Protein AF-A0A966R115-F1 (afdb_monomer_lite)

Structure (mmCIF, N/CA/C/O backbone):
data_AF-A0A966R115-F1
#
_entry.id   AF-A0A966R115-F1
#
loop_
_atom_site.group_PDB
_atom_site.id
_atom_site.type_symbol
_atom_site.label_atom_id
_atom_site.label_alt_id
_atom_site.label_comp_id
_atom_site.label_asym_id
_atom_site.label_entity_id
_atom_site.label_seq_id
_atom_site.pdbx_PDB_ins_code
_atom_site.Cartn_x
_atom_site.Cartn_y
_atom_site.Cartn_z
_atom_site.occupancy
_atom_site.B_iso_or_equiv
_atom_site.auth_seq_id
_atom_site.auth_comp_id
_atom_site.auth_asym_id
_atom_site.auth_atom_id
_atom_site.pdbx_PDB_model_num
ATOM 1 N N . MET A 1 1 ? 50.024 14.719 -15.792 1.00 42.06 1 MET A N 1
ATOM 2 C CA . MET A 1 1 ? 50.010 16.154 -16.161 1.00 42.06 1 MET A CA 1
ATOM 3 C C . MET A 1 1 ? 48.584 16.703 -16.272 1.00 42.06 1 MET A C 1
ATOM 5 O O . MET A 1 1 ? 48.366 17.792 -15.774 1.00 42.06 1 MET A O 1
ATOM 9 N N . ALA A 1 2 ? 47.606 15.942 -16.793 1.00 39.81 2 ALA A N 1
ATOM 10 C CA . ALA A 1 2 ? 46.198 16.370 -16.879 1.00 39.81 2 ALA A CA 1
ATOM 11 C C . ALA A 1 2 ? 45.500 16.617 -15.521 1.00 39.81 2 ALA A C 1
ATOM 13 O O . ALA A 1 2 ? 44.789 17.600 -15.388 1.00 39.81 2 ALA A O 1
ATOM 14 N N . LEU A 1 3 ? 45.768 15.802 -14.489 1.00 45.03 3 LEU A N 1
ATOM 15 C CA . LEU A 1 3 ? 45.097 15.910 -13.177 1.00 45.03 3 LEU A CA 1
ATOM 16 C C . LEU A 1 3 ? 45.360 17.232 -12.424 1.00 45.03 3 LEU A C 1
ATOM 18 O O . LEU A 1 3 ? 44.534 17.635 -11.619 1.00 45.03 3 LEU A O 1
ATOM 22 N N . LYS A 1 4 ? 46.481 17.925 -12.687 1.00 46.56 4 LYS A N 1
ATOM 23 C CA . LYS A 1 4 ? 46.815 19.194 -12.006 1.00 46.56 4 LYS A CA 1
ATOM 24 C C . LYS A 1 4 ? 46.000 20.391 -12.511 1.00 46.56 4 LYS A C 1
ATOM 26 O O . LYS A 1 4 ? 45.770 21.311 -11.742 1.00 46.56 4 LYS A O 1
ATOM 31 N N . ASN A 1 5 ? 45.561 20.371 -13.771 1.00 47.22 5 ASN A N 1
ATOM 32 C CA . ASN A 1 5 ? 44.873 21.510 -14.392 1.00 47.22 5 ASN A CA 1
ATOM 33 C C . ASN A 1 5 ? 43.380 21.579 -14.040 1.00 47.22 5 ASN A C 1
ATOM 35 O O . ASN A 1 5 ? 42.747 22.597 -14.277 1.00 47.22 5 ASN A O 1
ATOM 39 N N . VAL A 1 6 ? 42.799 20.507 -13.504 1.00 50.72 6 VAL A N 1
ATOM 40 C CA . VAL A 1 6 ? 41.351 20.407 -13.261 1.00 50.72 6 VAL A CA 1
ATOM 41 C C . VAL A 1 6 ? 40.995 20.964 -11.880 1.00 50.72 6 VAL A C 1
ATOM 43 O O . VAL A 1 6 ? 40.031 21.710 -11.731 1.00 50.72 6 VAL A O 1
ATOM 46 N N . ASP A 1 7 ? 41.848 20.711 -10.884 1.00 54.91 7 ASP A N 1
ATOM 47 C CA . ASP A 1 7 ? 41.680 21.224 -9.518 1.00 54.91 7 ASP A CA 1
ATOM 48 C C . ASP A 1 7 ? 41.792 22.768 -9.431 1.00 54.91 7 ASP A C 1
ATOM 50 O O . ASP A 1 7 ? 41.273 23.374 -8.491 1.00 54.91 7 ASP A O 1
ATOM 54 N N . GLU A 1 8 ? 42.422 23.419 -10.420 1.00 51.25 8 GLU A N 1
ATOM 55 C CA . GLU A 1 8 ? 42.549 24.885 -10.505 1.00 51.25 8 GLU A CA 1
ATOM 56 C C . GLU A 1 8 ? 41.312 25.587 -11.100 1.00 51.25 8 GLU A C 1
ATOM 58 O O . GLU A 1 8 ? 41.015 26.721 -10.719 1.00 51.25 8 GLU A O 1
ATOM 63 N N . TYR A 1 9 ? 40.546 24.932 -11.980 1.00 55.84 9 TYR A N 1
ATOM 64 C CA . TYR A 1 9 ? 39.404 25.539 -12.678 1.00 55.84 9 TYR A CA 1
ATOM 65 C C . TYR A 1 9 ? 38.090 24.908 -12.202 1.00 55.84 9 TYR A C 1
ATOM 67 O O . TYR A 1 9 ? 37.658 23.888 -12.714 1.00 55.84 9 TYR A O 1
ATOM 75 N N . LYS A 1 10 ? 37.428 25.504 -11.206 1.00 53.31 10 LYS A N 1
ATOM 76 C CA . LYS A 1 10 ? 36.257 24.942 -10.492 1.00 53.31 10 LYS A CA 1
ATOM 77 C C . LYS A 1 10 ? 34.903 25.142 -11.205 1.00 53.31 10 LYS A C 1
ATOM 79 O O . LYS A 1 10 ? 33.987 25.732 -10.639 1.00 53.31 10 LYS A O 1
ATOM 84 N N . GLY A 1 11 ? 34.776 24.717 -12.462 1.00 58.41 11 GLY A N 1
ATOM 85 C CA . GLY A 1 11 ? 33.488 24.698 -13.182 1.00 58.41 11 GLY A CA 1
ATOM 86 C C . GLY A 1 11 ? 32.816 23.317 -13.162 1.00 58.41 11 GLY A C 1
ATOM 87 O O . GLY A 1 11 ? 33.502 22.316 -13.001 1.00 58.41 11 GLY A O 1
ATOM 88 N N . ALA A 1 12 ? 31.504 23.227 -13.416 1.00 56.97 12 ALA A N 1
ATOM 89 C CA . ALA A 1 12 ? 30.787 21.940 -13.506 1.00 56.97 12 ALA A CA 1
ATOM 90 C C . ALA A 1 12 ? 31.403 20.970 -14.543 1.00 56.97 12 ALA A C 1
ATOM 92 O O . ALA A 1 12 ? 31.509 19.770 -14.305 1.00 56.97 12 ALA A O 1
ATOM 93 N N . ALA A 1 13 ? 31.910 21.502 -15.664 1.00 59.72 13 ALA A N 1
ATOM 94 C CA . ALA A 1 13 ? 32.647 20.724 -16.666 1.00 59.72 13 ALA A CA 1
ATOM 95 C C . ALA A 1 13 ? 33.973 20.144 -16.127 1.00 59.72 13 ALA A C 1
ATOM 97 O O . ALA A 1 13 ? 34.423 19.090 -16.566 1.00 59.72 13 ALA A O 1
ATOM 98 N N . SER A 1 14 ? 34.589 20.819 -15.155 1.00 70.81 14 SER A N 1
ATOM 99 C CA . SER A 1 14 ? 35.819 20.378 -14.501 1.00 70.81 14 SER A CA 1
ATOM 100 C C . SER A 1 14 ? 35.561 19.242 -13.508 1.00 70.81 14 SER A C 1
ATOM 102 O O . SER A 1 14 ? 36.314 18.273 -13.470 1.00 70.81 14 SER A O 1
ATOM 104 N N . GLU A 1 15 ? 34.449 19.289 -12.765 1.00 74.12 15 GLU A N 1
ATOM 105 C CA . GLU A 1 15 ? 34.047 18.214 -11.844 1.00 74.12 15 GLU A CA 1
ATOM 106 C C . GLU A 1 15 ? 33.690 16.912 -12.571 1.00 74.12 15 GLU A C 1
ATOM 108 O O . GLU A 1 15 ? 34.125 15.835 -12.149 1.00 74.12 15 GLU A O 1
ATOM 113 N N . LEU A 1 16 ? 32.965 16.997 -13.691 1.00 74.06 16 LEU A N 1
ATOM 114 C CA . LEU A 1 16 ? 32.635 15.827 -14.508 1.00 74.06 16 LEU A CA 1
ATOM 115 C C . LEU A 1 16 ? 33.890 15.225 -15.156 1.00 74.06 16 LEU A C 1
ATOM 117 O O . LEU A 1 16 ? 34.101 14.015 -15.101 1.00 74.06 16 LEU A O 1
ATOM 121 N N . TYR A 1 17 ? 34.784 16.067 -15.683 1.00 80.75 17 TYR A N 1
ATOM 122 C CA . TYR A 1 17 ? 36.070 15.626 -16.228 1.00 80.75 17 TYR A CA 1
ATOM 123 C C . TYR A 1 17 ? 36.955 14.957 -15.160 1.00 80.75 17 TYR A C 1
ATOM 125 O O . TYR A 1 17 ? 37.550 13.900 -15.395 1.00 80.75 17 TYR A O 1
ATOM 133 N N . ASN A 1 18 ? 37.009 15.523 -13.951 1.00 82.38 18 ASN A N 1
ATOM 134 C CA . ASN A 1 18 ? 37.683 14.907 -12.806 1.00 82.38 18 ASN A CA 1
ATOM 135 C C . ASN A 1 18 ? 37.072 13.546 -12.447 1.00 82.38 18 ASN A C 1
ATOM 137 O O . ASN A 1 18 ? 37.796 12.589 -12.174 1.00 82.38 18 ASN A O 1
ATOM 141 N N . SER A 1 19 ? 35.746 13.450 -12.466 1.00 85.19 19 SER A N 1
ATOM 142 C CA . SER A 1 19 ? 35.016 12.215 -12.179 1.00 85.19 19 SER A CA 1
ATOM 143 C C . SER A 1 19 ? 35.302 11.128 -13.220 1.00 85.19 19 SER A C 1
ATOM 145 O O . SER A 1 19 ? 35.605 9.995 -12.846 1.00 85.19 19 SER A O 1
ATOM 147 N N . LEU A 1 20 ? 35.318 11.483 -14.509 1.00 85.31 20 LEU A N 1
ATOM 148 C CA . LEU A 1 20 ? 35.622 10.567 -15.610 1.00 85.31 20 LEU A CA 1
ATOM 149 C C . LEU A 1 20 ? 37.074 10.080 -15.590 1.00 85.31 20 LEU A C 1
ATOM 151 O O . LEU A 1 20 ? 37.328 8.889 -15.726 1.00 85.31 20 LEU A O 1
ATOM 155 N N . THR A 1 21 ? 38.041 10.975 -15.375 1.00 85.75 21 THR A N 1
ATOM 156 C CA . THR A 1 21 ? 39.471 10.601 -15.343 1.00 85.75 21 THR A CA 1
ATOM 157 C C . THR A 1 21 ? 39.831 9.672 -14.184 1.00 85.75 21 THR A C 1
ATOM 159 O O . THR A 1 21 ? 40.825 8.948 -14.260 1.00 85.75 21 THR A O 1
ATOM 162 N N . ARG A 1 22 ? 39.037 9.690 -13.107 1.00 85.69 22 ARG A N 1
ATOM 163 C CA . ARG A 1 22 ? 39.193 8.818 -11.934 1.00 85.69 22 ARG A CA 1
ATOM 164 C C . ARG A 1 22 ? 38.298 7.581 -11.987 1.00 85.69 22 ARG A C 1
ATOM 166 O O . ARG A 1 22 ? 38.496 6.673 -11.181 1.00 85.69 22 ARG A O 1
ATOM 173 N N . TRP A 1 23 ? 37.327 7.542 -12.897 1.00 87.50 23 TRP A N 1
ATOM 174 C CA . TRP A 1 23 ? 36.436 6.405 -13.061 1.00 87.50 23 TRP A CA 1
ATOM 175 C C . TRP A 1 23 ? 37.193 5.218 -13.648 1.00 87.50 23 TRP A C 1
ATOM 177 O O . TRP A 1 23 ? 37.924 5.328 -14.631 1.00 87.50 23 TRP A O 1
ATOM 187 N N . LYS A 1 24 ? 37.016 4.061 -13.015 1.00 88.88 24 LYS A N 1
ATOM 188 C CA . LYS A 1 24 ? 37.628 2.807 -13.430 1.00 88.88 24 LYS A CA 1
ATOM 189 C C . LYS A 1 24 ? 36.510 1.816 -13.759 1.00 88.88 24 LYS A C 1
ATOM 191 O O . LYS A 1 24 ? 36.059 1.110 -12.861 1.00 88.88 24 LYS A O 1
ATOM 196 N N . PRO A 1 25 ? 36.051 1.754 -15.023 1.00 83.69 25 PRO A N 1
ATOM 197 C CA . PRO A 1 25 ? 34.837 1.024 -15.417 1.00 83.69 25 PRO A CA 1
ATOM 198 C C . PRO A 1 25 ? 34.863 -0.480 -15.117 1.00 83.69 25 PRO A C 1
ATOM 200 O O . PRO A 1 25 ? 33.814 -1.112 -15.055 1.00 83.69 25 PRO A O 1
ATOM 203 N N . PHE A 1 26 ? 36.053 -1.056 -14.937 1.00 87.62 26 PHE A N 1
ATOM 204 C CA . PHE A 1 26 ? 36.246 -2.482 -14.670 1.00 87.62 26 PHE A CA 1
ATOM 205 C C . PHE A 1 26 ? 36.581 -2.789 -13.205 1.00 87.62 26 PHE A C 1
ATOM 207 O O . PHE A 1 26 ? 36.817 -3.945 -12.863 1.00 87.62 26 PHE A O 1
ATOM 214 N N . GLU A 1 27 ? 36.622 -1.779 -12.330 1.00 86.56 27 GLU A N 1
ATOM 215 C CA . GLU A 1 27 ? 36.680 -2.022 -10.890 1.00 86.56 27 GLU A CA 1
ATOM 216 C C . GLU A 1 27 ? 35.271 -2.305 -10.356 1.00 86.56 27 GLU A C 1
ATOM 218 O O . GLU A 1 27 ? 34.316 -1.600 -10.668 1.00 86.56 27 GLU A O 1
ATOM 223 N N . HIS A 1 28 ? 35.135 -3.316 -9.497 1.00 83.25 28 HIS A N 1
ATOM 224 C CA . HIS A 1 28 ? 33.875 -3.647 -8.817 1.00 83.25 28 HIS A CA 1
ATOM 225 C C . HIS A 1 28 ? 33.568 -2.703 -7.636 1.00 83.25 28 HIS A C 1
ATOM 227 O O . HIS A 1 28 ? 33.023 -3.124 -6.616 1.00 83.25 28 HIS A O 1
ATOM 233 N N . SER A 1 29 ? 33.974 -1.438 -7.737 1.00 85.75 29 SER A N 1
ATOM 234 C CA . SER A 1 29 ? 33.791 -0.418 -6.708 1.00 85.75 29 SER A CA 1
ATOM 235 C C . SER A 1 29 ? 32.592 0.478 -7.030 1.00 85.75 29 SER A C 1
ATOM 237 O O . SER A 1 29 ? 32.179 0.632 -8.178 1.00 85.75 29 SER A O 1
ATOM 239 N N . MET A 1 30 ? 31.992 1.058 -5.990 1.00 83.31 30 MET A N 1
ATOM 240 C CA . MET A 1 30 ? 30.888 2.003 -6.150 1.00 83.31 30 MET A CA 1
ATOM 241 C C . MET A 1 30 ? 31.371 3.282 -6.847 1.00 83.31 30 MET A C 1
ATOM 243 O O . MET A 1 30 ? 32.411 3.834 -6.489 1.00 83.31 30 MET A O 1
ATOM 247 N N . VAL A 1 31 ? 30.564 3.793 -7.778 1.00 85.12 31 VAL A N 1
ATOM 248 C CA . VAL A 1 31 ? 30.770 5.089 -8.434 1.00 85.12 31 VAL A CA 1
ATOM 249 C C . VAL A 1 31 ? 29.658 6.038 -7.988 1.00 85.12 31 VAL A C 1
ATOM 251 O O . VAL A 1 31 ? 28.482 5.703 -8.080 1.00 85.12 31 VAL A O 1
ATOM 254 N N . GLY A 1 32 ? 30.030 7.208 -7.461 1.00 83.88 32 GLY A N 1
ATOM 255 C CA . GLY A 1 32 ? 29.091 8.184 -6.885 1.00 83.88 32 GLY A CA 1
ATOM 256 C C . GLY A 1 32 ? 28.405 9.109 -7.897 1.00 83.88 32 GLY A C 1
ATOM 257 O O . GLY A 1 32 ? 27.738 10.055 -7.493 1.00 83.88 32 GLY A O 1
ATOM 258 N N . TRP A 1 33 ? 28.598 8.877 -9.195 1.00 86.00 33 TRP A N 1
ATOM 259 C CA . TRP A 1 33 ? 28.018 9.657 -10.286 1.00 86.00 33 TRP A CA 1
ATOM 260 C C . TRP A 1 33 ? 27.638 8.722 -11.438 1.00 86.00 33 TRP A C 1
ATOM 262 O O . TRP A 1 33 ? 28.158 7.610 -11.534 1.00 86.00 33 TRP A O 1
ATOM 272 N N . PHE A 1 34 ? 26.734 9.169 -12.303 1.00 86.38 34 PHE A N 1
ATOM 273 C CA . PHE A 1 34 ? 26.325 8.438 -13.495 1.00 86.38 34 PHE A CA 1
ATOM 274 C C . PHE A 1 34 ? 25.972 9.429 -14.600 1.00 86.38 34 PHE A C 1
ATOM 276 O O . PHE A 1 34 ? 25.180 10.340 -14.374 1.00 86.38 34 PHE A O 1
ATOM 283 N N . ASP A 1 35 ? 26.549 9.227 -15.780 1.00 88.12 35 ASP A N 1
ATOM 284 C CA . ASP A 1 35 ? 26.210 9.953 -17.002 1.00 88.12 35 ASP A CA 1
ATOM 285 C C . ASP A 1 35 ? 26.422 9.006 -18.187 1.00 88.12 35 ASP A C 1
ATOM 287 O O . ASP A 1 35 ? 27.538 8.536 -18.418 1.00 88.12 35 ASP A O 1
ATOM 291 N N . ALA A 1 36 ? 25.347 8.667 -18.899 1.00 88.56 36 ALA A N 1
ATOM 292 C CA . ALA A 1 36 ? 25.389 7.640 -19.936 1.00 88.56 36 ALA A CA 1
ATOM 293 C C . ALA A 1 36 ? 26.236 8.055 -21.152 1.00 88.56 36 ALA A C 1
ATOM 295 O O . ALA A 1 36 ? 26.957 7.222 -21.711 1.00 88.56 36 ALA A O 1
ATOM 296 N N . GLU A 1 37 ? 26.206 9.339 -21.519 1.00 88.88 37 GLU A N 1
ATOM 297 C CA . GLU A 1 37 ? 26.938 9.862 -22.670 1.00 88.88 37 GLU A CA 1
ATOM 298 C C . GLU A 1 37 ? 28.438 9.858 -22.373 1.00 88.88 37 GLU A C 1
ATOM 300 O O . GLU A 1 37 ? 29.233 9.329 -23.148 1.00 88.88 37 GLU A O 1
ATOM 305 N N . TRP A 1 38 ? 28.834 10.361 -21.205 1.00 86.69 38 TRP A N 1
ATOM 306 C CA . TRP A 1 38 ? 30.244 10.425 -20.826 1.00 86.69 38 TRP A CA 1
ATOM 307 C C . TRP A 1 38 ? 30.844 9.063 -20.479 1.00 86.69 38 TRP A C 1
ATOM 309 O O . TRP A 1 38 ? 32.020 8.825 -20.759 1.00 86.69 38 TRP A O 1
ATOM 319 N N . MET A 1 39 ? 30.066 8.168 -19.863 1.00 88.19 39 MET A N 1
ATOM 320 C CA . MET A 1 39 ? 30.554 6.844 -19.473 1.00 88.19 39 MET A CA 1
ATOM 321 C C . MET A 1 39 ? 30.586 5.854 -20.640 1.00 88.19 39 MET A C 1
ATOM 323 O O . MET A 1 39 ? 31.523 5.061 -20.742 1.00 88.19 39 MET A O 1
ATOM 327 N N . PHE A 1 40 ? 29.570 5.873 -21.503 1.00 87.56 40 PHE A N 1
ATOM 328 C CA . PHE A 1 40 ? 29.353 4.816 -22.495 1.00 87.56 40 PHE A CA 1
ATOM 329 C C . PHE A 1 40 ? 29.179 5.334 -23.926 1.00 87.56 40 PHE A C 1
ATOM 331 O O . PHE A 1 40 ? 29.143 4.525 -24.850 1.00 87.56 40 PHE A O 1
ATOM 338 N N . GLY A 1 41 ? 29.088 6.651 -24.134 1.00 89.94 41 GLY A N 1
ATOM 339 C CA . GLY A 1 41 ? 28.829 7.232 -25.453 1.00 89.94 41 GLY A CA 1
ATOM 340 C C . GLY A 1 41 ? 27.412 6.964 -25.962 1.00 89.94 41 GLY A C 1
ATOM 341 O O . GLY A 1 41 ? 27.216 6.900 -27.174 1.00 89.94 41 GLY A O 1
ATOM 342 N N . ILE A 1 42 ? 26.446 6.758 -25.059 1.00 89.62 42 ILE A N 1
ATOM 343 C CA . ILE A 1 42 ? 25.046 6.466 -25.397 1.00 89.62 42 ILE A CA 1
ATOM 344 C C . ILE A 1 42 ? 24.102 7.427 -24.679 1.00 89.62 42 ILE A C 1
ATOM 346 O O . ILE A 1 42 ? 24.359 7.852 -23.557 1.00 89.62 42 ILE A O 1
ATOM 350 N N . ASP A 1 43 ? 22.979 7.726 -25.316 1.00 84.81 43 ASP A N 1
ATOM 351 C CA . ASP A 1 43 ? 21.913 8.580 -24.789 1.00 84.81 43 ASP A CA 1
ATOM 352 C C . ASP A 1 43 ? 20.737 7.778 -24.204 1.00 84.81 43 ASP A C 1
ATOM 354 O O . ASP A 1 43 ? 19.912 8.320 -23.467 1.00 84.81 43 ASP A O 1
ATOM 358 N N . LYS A 1 44 ? 20.665 6.479 -24.515 1.00 85.88 44 LYS A N 1
ATOM 359 C CA . LYS A 1 44 ? 19.601 5.566 -24.090 1.00 85.88 44 LYS A CA 1
ATOM 360 C C . LYS A 1 44 ? 20.101 4.138 -23.912 1.00 85.88 44 LYS A C 1
ATOM 362 O O . LYS A 1 44 ? 21.148 3.756 -24.433 1.00 85.88 44 LYS A O 1
ATOM 367 N N . PHE A 1 45 ? 19.297 3.332 -23.226 1.00 91.31 45 PHE A N 1
ATOM 368 C CA . PHE A 1 45 ? 19.533 1.900 -23.045 1.00 91.31 45 PHE A CA 1
ATOM 369 C C . PHE A 1 45 ? 18.455 1.077 -23.752 1.00 91.31 45 PHE A C 1
ATOM 371 O O . PHE A 1 45 ? 17.286 1.440 -23.750 1.00 91.31 45 PHE A O 1
ATOM 378 N N . ASP A 1 46 ? 18.802 -0.075 -24.318 1.00 93.44 46 ASP A N 1
ATOM 379 C CA . ASP A 1 46 ? 17.770 -0.988 -24.824 1.00 93.44 46 ASP A CA 1
ATOM 380 C C . ASP A 1 46 ? 17.036 -1.673 -23.668 1.00 93.44 46 ASP A C 1
ATOM 382 O O . ASP A 1 46 ? 15.812 -1.780 -23.664 1.00 93.44 46 ASP A O 1
ATOM 386 N N . VAL A 1 47 ? 17.780 -2.085 -22.642 1.00 95.25 47 VAL A N 1
ATOM 387 C CA . VAL A 1 47 ? 17.236 -2.797 -21.487 1.00 95.25 47 VAL A CA 1
ATOM 388 C C . VAL A 1 47 ? 17.878 -2.272 -20.209 1.00 95.25 47 VAL A C 1
ATOM 390 O O . VAL A 1 47 ? 19.101 -2.196 -20.106 1.00 95.25 47 VAL A O 1
ATOM 393 N N . ILE A 1 48 ? 17.053 -1.972 -19.209 1.00 95.44 48 ILE A N 1
ATOM 394 C CA . ILE A 1 48 ? 17.478 -1.752 -17.825 1.00 95.44 48 ILE A CA 1
ATOM 395 C C . ILE A 1 48 ? 16.915 -2.889 -16.976 1.00 95.44 48 ILE A C 1
ATOM 397 O O . ILE A 1 48 ? 15.704 -3.096 -16.929 1.00 95.44 48 ILE A O 1
ATOM 401 N N . ILE A 1 49 ? 17.794 -3.612 -16.280 1.00 96.56 49 ILE A N 1
ATOM 402 C CA . ILE A 1 49 ? 17.433 -4.659 -15.317 1.00 96.56 49 ILE A CA 1
ATOM 403 C C . ILE A 1 49 ? 17.980 -4.241 -13.957 1.00 96.56 49 ILE A C 1
ATOM 405 O O . ILE A 1 49 ? 19.178 -3.995 -13.827 1.00 96.56 49 ILE A O 1
ATOM 409 N N . SER A 1 50 ? 17.121 -4.139 -12.945 1.00 94.75 50 SER A N 1
ATOM 410 C CA . SER A 1 50 ? 17.524 -3.603 -11.646 1.00 94.75 50 SER A CA 1
ATOM 411 C C . SER A 1 50 ? 16.824 -4.280 -10.469 1.00 94.75 50 SER A C 1
ATOM 413 O O . SER A 1 50 ? 15.627 -4.551 -10.490 1.00 94.75 50 SER A O 1
ATOM 415 N N . ASN A 1 51 ? 17.581 -4.500 -9.397 1.00 95.44 51 ASN A N 1
ATOM 416 C CA . ASN A 1 51 ? 17.059 -4.697 -8.049 1.00 95.44 51 ASN A CA 1
ATOM 417 C C . ASN A 1 51 ? 17.490 -3.472 -7.224 1.00 95.44 51 ASN A C 1
ATOM 419 O O . ASN A 1 51 ? 18.543 -3.513 -6.579 1.00 95.44 51 ASN A O 1
ATOM 423 N N . PRO A 1 52 ? 16.782 -2.333 -7.346 1.00 94.06 52 PRO A N 1
ATOM 424 C CA . PRO A 1 52 ? 17.193 -1.093 -6.705 1.00 94.06 52 PRO A CA 1
ATOM 425 C C . PRO A 1 52 ? 17.095 -1.222 -5.180 1.00 94.06 52 PRO A C 1
ATOM 427 O O . PRO A 1 52 ? 16.324 -2.035 -4.676 1.00 94.06 52 PRO A O 1
ATOM 430 N N . PRO A 1 53 ? 17.813 -0.393 -4.408 1.00 91.56 53 PRO A N 1
ATOM 431 C CA . PRO A 1 53 ? 17.704 -0.414 -2.956 1.00 91.56 53 PRO A CA 1
ATOM 432 C C . PRO A 1 53 ? 16.293 -0.025 -2.500 1.00 91.56 53 PRO A C 1
ATOM 434 O O . PRO A 1 53 ? 15.730 0.986 -2.940 1.00 91.56 53 PRO A O 1
ATOM 437 N N . TRP A 1 54 ? 15.733 -0.798 -1.570 1.00 90.50 54 TRP A N 1
ATOM 438 C CA . TRP A 1 54 ? 14.447 -0.512 -0.934 1.00 90.50 54 TRP A CA 1
ATOM 439 C C . TRP A 1 54 ? 14.705 0.203 0.396 1.00 90.50 54 TRP A C 1
ATOM 441 O O . TRP A 1 54 ? 15.489 -0.269 1.214 1.00 90.50 54 TRP A O 1
ATOM 451 N N . GLY A 1 55 ? 14.076 1.358 0.614 1.00 86.81 55 GLY A N 1
ATOM 452 C CA . GLY A 1 55 ? 14.177 2.064 1.896 1.00 86.81 55 GLY A CA 1
ATOM 453 C C . GLY A 1 55 ? 15.554 2.641 2.254 1.00 86.81 55 GLY A C 1
ATOM 454 O O . GLY A 1 55 ? 15.888 2.708 3.438 1.00 86.81 55 GLY A O 1
ATOM 455 N N . ALA A 1 56 ? 16.368 3.060 1.277 1.00 87.75 56 ALA A N 1
ATOM 456 C CA . ALA A 1 56 ? 17.665 3.677 1.561 1.00 87.75 56 ALA A CA 1
ATOM 457 C C . ALA A 1 56 ? 17.524 4.919 2.462 1.00 87.75 56 ALA A C 1
ATOM 459 O O . ALA A 1 56 ? 16.584 5.713 2.338 1.00 87.75 56 ALA A O 1
ATOM 460 N N . LYS A 1 57 ? 18.492 5.105 3.366 1.00 87.81 57 LYS A N 1
ATOM 461 C CA . LYS A 1 57 ? 18.565 6.293 4.221 1.00 87.81 57 LYS A CA 1
ATOM 462 C C . LYS A 1 57 ? 19.022 7.480 3.379 1.00 87.81 57 LYS A C 1
ATOM 464 O O . LYS A 1 57 ? 20.165 7.514 2.950 1.00 87.81 57 LYS A O 1
ATOM 469 N N . LEU A 1 58 ? 18.119 8.435 3.184 1.00 87.25 58 LEU A N 1
ATOM 470 C CA . LEU A 1 58 ? 18.378 9.685 2.474 1.00 87.25 58 LEU A CA 1
ATOM 471 C C . LEU A 1 58 ? 18.330 10.857 3.458 1.00 87.25 58 LEU A C 1
ATOM 473 O O . LEU A 1 58 ? 17.393 10.963 4.264 1.00 87.25 58 LEU A O 1
ATOM 477 N N . THR A 1 59 ? 19.316 11.741 3.366 1.00 90.88 59 THR A N 1
ATOM 478 C CA . THR A 1 59 ? 19.354 13.042 4.043 1.00 90.88 59 THR A CA 1
ATOM 479 C C . THR A 1 59 ? 18.227 13.958 3.547 1.00 90.88 59 THR A C 1
ATOM 481 O O . THR A 1 59 ? 17.546 13.673 2.558 1.00 90.88 59 THR A O 1
ATOM 484 N N . ALA A 1 60 ? 17.979 15.064 4.256 1.00 88.69 60 ALA A N 1
ATOM 485 C CA . ALA A 1 60 ? 16.965 16.038 3.846 1.00 88.69 60 ALA A CA 1
ATOM 486 C C . ALA A 1 60 ? 17.290 16.668 2.479 1.00 88.69 60 ALA A C 1
ATOM 488 O O . ALA A 1 60 ? 16.393 16.796 1.645 1.00 88.69 60 ALA A O 1
ATOM 489 N N . ASP A 1 61 ? 18.565 16.977 2.240 1.00 91.12 61 ASP A N 1
ATOM 490 C CA . ASP A 1 61 ? 19.035 17.595 1.000 1.00 91.12 61 ASP A CA 1
ATOM 491 C C . ASP A 1 61 ? 18.935 16.624 -0.181 1.00 91.12 61 ASP A C 1
ATOM 493 O O . ASP A 1 61 ? 18.361 16.971 -1.210 1.00 91.12 61 ASP A O 1
ATOM 497 N N . GLU A 1 62 ? 19.368 15.367 -0.016 1.00 89.62 62 GLU A N 1
ATOM 498 C CA . GLU A 1 62 ? 19.206 14.330 -1.050 1.00 89.62 62 GLU A CA 1
ATOM 499 C C . GLU A 1 62 ? 17.732 14.117 -1.406 1.00 89.62 62 GLU A C 1
ATOM 501 O O . GLU A 1 62 ? 17.376 14.036 -2.581 1.00 89.62 62 GLU A O 1
ATOM 506 N N . LYS A 1 63 ? 16.843 14.075 -0.403 1.00 88.38 63 LYS A N 1
ATOM 507 C CA . LYS A 1 63 ? 15.395 13.987 -0.644 1.00 88.38 63 LYS A CA 1
ATOM 508 C C . LYS A 1 63 ? 14.881 15.187 -1.431 1.00 88.38 63 LYS A C 1
ATOM 510 O O . LYS A 1 63 ? 14.017 15.010 -2.283 1.00 88.38 63 LYS A O 1
ATOM 515 N N . MET A 1 64 ? 15.364 16.391 -1.135 1.00 89.38 64 MET A N 1
ATOM 516 C CA . MET A 1 64 ? 14.952 17.605 -1.837 1.00 89.38 64 MET A CA 1
ATOM 517 C C . MET A 1 64 ? 15.399 17.578 -3.301 1.00 89.38 64 MET A C 1
ATOM 519 O O . MET A 1 64 ? 14.578 17.821 -4.184 1.00 89.38 64 MET A O 1
ATOM 523 N N . ILE A 1 65 ? 16.658 17.204 -3.551 1.00 89.81 65 ILE A N 1
ATOM 524 C CA . ILE A 1 65 ? 17.212 17.041 -4.900 1.00 89.81 65 ILE A CA 1
ATOM 525 C C . ILE A 1 65 ? 16.391 16.008 -5.672 1.00 89.81 65 ILE A C 1
ATOM 527 O O . ILE A 1 65 ? 15.855 16.326 -6.725 1.00 89.81 65 ILE A O 1
ATOM 531 N N . LEU A 1 66 ? 16.198 14.805 -5.122 1.00 90.38 66 LEU A N 1
ATOM 532 C CA . LEU A 1 66 ? 15.455 13.732 -5.791 1.00 90.38 66 LEU A CA 1
ATOM 533 C C . LEU A 1 66 ? 14.001 14.119 -6.096 1.00 90.38 66 LEU A C 1
ATOM 535 O O . LEU A 1 66 ? 13.511 13.833 -7.186 1.00 90.38 66 LEU A O 1
ATOM 539 N N . LYS A 1 67 ? 13.319 14.816 -5.178 1.00 89.25 67 LYS A N 1
ATOM 540 C CA . LYS A 1 67 ? 11.966 15.347 -5.416 1.00 89.25 67 LYS A CA 1
ATOM 541 C C . LYS A 1 67 ? 11.930 16.373 -6.544 1.00 89.25 67 LYS A C 1
ATOM 543 O O . LYS A 1 67 ? 10.981 16.378 -7.322 1.00 89.25 67 LYS A O 1
ATOM 548 N N . SER A 1 68 ? 12.941 17.237 -6.620 1.00 90.00 68 SER A N 1
ATOM 549 C CA . SER A 1 68 ? 13.054 18.235 -7.685 1.00 90.00 68 SER A CA 1
ATOM 550 C C . SER A 1 68 ? 13.394 17.597 -9.032 1.00 90.00 68 SER A C 1
ATOM 552 O O . SER A 1 68 ? 12.882 18.042 -10.055 1.00 90.00 68 SER A O 1
ATOM 554 N N . THR A 1 69 ? 14.237 16.563 -9.042 1.00 90.25 69 THR A N 1
ATOM 555 C CA . THR A 1 69 ? 14.649 15.851 -10.260 1.00 90.25 69 THR A CA 1
ATOM 556 C C . THR A 1 69 ? 13.528 14.971 -10.813 1.00 90.25 69 THR A C 1
ATOM 558 O O . THR A 1 69 ? 13.360 14.880 -12.027 1.00 90.25 69 THR A O 1
ATOM 561 N N . TYR A 1 70 ? 12.732 14.351 -9.934 1.00 91.31 70 TYR A N 1
ATOM 562 C CA . TYR A 1 70 ? 11.672 13.404 -10.294 1.00 91.31 70 TYR A CA 1
ATOM 563 C C . TYR A 1 70 ? 10.301 13.822 -9.725 1.00 91.31 70 TYR A C 1
ATOM 565 O O . TYR A 1 70 ? 9.716 13.091 -8.923 1.00 91.31 70 TYR A O 1
ATOM 573 N N . PRO A 1 71 ? 9.736 14.974 -10.137 1.00 89.00 71 PRO A N 1
ATOM 574 C CA . PRO A 1 71 ? 8.512 15.527 -9.542 1.00 89.00 71 PRO A CA 1
ATOM 575 C C . PRO A 1 71 ? 7.260 14.663 -9.770 1.00 89.00 71 PRO A C 1
ATOM 577 O O . PRO A 1 71 ? 6.282 14.763 -9.024 1.00 89.00 71 PRO A O 1
ATOM 580 N N . SER A 1 72 ? 7.289 13.813 -10.799 1.00 89.38 72 SER A N 1
ATOM 581 C CA . SER A 1 72 ? 6.198 12.899 -11.146 1.00 89.38 72 SER A CA 1
ATOM 582 C C . SER A 1 72 ? 6.268 11.559 -10.398 1.00 89.38 72 SER A C 1
ATOM 584 O O . SER A 1 72 ? 5.341 10.763 -10.505 1.00 89.38 72 SER A O 1
ATOM 586 N N . ILE A 1 73 ? 7.338 11.307 -9.635 1.00 90.88 73 ILE A N 1
ATOM 587 C CA . ILE A 1 73 ? 7.496 10.116 -8.794 1.00 90.88 73 ILE A CA 1
ATOM 588 C C . ILE A 1 73 ? 6.995 10.415 -7.377 1.00 90.88 73 ILE A C 1
ATOM 590 O O . ILE A 1 73 ? 7.207 11.503 -6.833 1.00 90.88 73 ILE A O 1
ATOM 594 N N . ASP A 1 74 ? 6.322 9.446 -6.760 1.00 86.69 74 ASP A N 1
ATOM 595 C CA . ASP A 1 74 ? 5.843 9.593 -5.385 1.00 86.69 74 ASP A CA 1
ATOM 596 C C . ASP A 1 74 ? 7.008 9.648 -4.396 1.00 86.69 74 ASP A C 1
ATOM 598 O O . ASP A 1 74 ? 7.991 8.914 -4.496 1.00 86.69 74 ASP A O 1
ATOM 602 N N . SER A 1 75 ? 6.893 10.542 -3.415 1.00 74.06 75 SER A N 1
ATOM 603 C CA . SER A 1 75 ? 8.002 10.899 -2.523 1.00 74.06 75 SER A CA 1
ATOM 604 C C . SER A 1 75 ? 7.605 11.032 -1.048 1.00 74.06 75 SER A C 1
ATOM 606 O O . SER A 1 75 ? 8.428 11.416 -0.209 1.00 74.06 75 SER A O 1
ATOM 608 N N . SER A 1 76 ? 6.340 10.738 -0.732 1.00 62.72 76 SER A N 1
ATOM 609 C CA . SER A 1 76 ? 5.748 10.720 0.613 1.00 62.72 76 SER A CA 1
ATOM 610 C C . SER A 1 76 ? 6.161 9.479 1.411 1.00 62.72 76 SER A C 1
ATOM 612 O O . SER A 1 76 ? 6.362 9.572 2.622 1.00 62.72 76 SER A O 1
ATOM 614 N N . THR A 1 77 ? 6.367 8.343 0.737 1.00 57.03 77 THR A N 1
ATOM 615 C CA . THR A 1 77 ? 6.780 7.076 1.355 1.00 57.03 77 THR A CA 1
ATOM 616 C C . THR A 1 77 ? 8.282 6.852 1.144 1.00 57.03 77 THR A C 1
ATOM 618 O O . THR A 1 77 ? 8.749 6.930 0.006 1.00 57.03 77 THR A O 1
ATOM 621 N N . PRO A 1 78 ? 9.081 6.578 2.192 1.00 58.28 78 PRO A N 1
ATOM 622 C CA . PRO A 1 78 ? 10.536 6.517 2.095 1.00 58.28 78 PRO A CA 1
ATOM 623 C C . PRO A 1 78 ? 11.021 5.210 1.450 1.00 58.28 78 PRO A C 1
ATOM 625 O O . PRO A 1 78 ? 11.743 4.456 2.089 1.00 58.28 78 PRO A O 1
ATOM 628 N N . ASN A 1 79 ? 10.671 4.936 0.190 1.00 75.94 79 ASN A N 1
ATOM 629 C CA . ASN A 1 79 ? 11.344 3.891 -0.576 1.00 75.94 79 ASN A CA 1
ATOM 630 C C . ASN A 1 79 ? 12.100 4.477 -1.764 1.00 75.94 79 ASN A C 1
ATOM 632 O O . ASN A 1 79 ? 11.521 4.942 -2.742 1.00 75.94 79 ASN A O 1
ATOM 636 N N . SER A 1 80 ? 13.424 4.387 -1.677 1.00 89.06 80 SER A N 1
ATOM 637 C CA . SER A 1 80 ? 14.375 4.850 -2.688 1.00 89.06 80 SER A CA 1
ATOM 638 C C . SER A 1 80 ? 14.190 4.221 -4.069 1.00 89.06 80 SER A C 1
ATOM 640 O O . SER A 1 80 ? 14.552 4.863 -5.050 1.00 89.06 80 SER A O 1
ATOM 642 N N . PHE A 1 81 ? 13.610 3.017 -4.172 1.00 92.56 81 PHE A N 1
ATOM 643 C CA . PHE A 1 81 ? 13.420 2.334 -5.458 1.00 92.56 81 PHE A CA 1
ATOM 644 C C . PHE A 1 81 ? 12.624 3.174 -6.467 1.00 92.56 81 PHE A C 1
ATOM 646 O O . PHE A 1 81 ? 12.877 3.085 -7.665 1.00 92.56 81 PHE A O 1
ATOM 653 N N . ALA A 1 82 ? 11.682 4.003 -6.000 1.00 92.31 82 ALA A N 1
ATOM 654 C CA . ALA A 1 82 ? 10.807 4.768 -6.882 1.00 92.31 82 ALA A CA 1
ATOM 655 C C . ALA A 1 82 ? 11.599 5.797 -7.706 1.00 92.31 82 ALA A C 1
ATOM 657 O O . ALA A 1 82 ? 11.331 5.993 -8.889 1.00 92.31 82 ALA A O 1
ATOM 658 N N . TYR A 1 83 ? 12.650 6.386 -7.128 1.00 92.00 83 TYR A N 1
ATOM 659 C CA . TYR A 1 83 ? 13.530 7.302 -7.856 1.00 92.00 83 TYR A CA 1
ATOM 660 C C . TYR A 1 83 ? 14.353 6.600 -8.939 1.00 92.00 83 TYR A C 1
ATOM 662 O O . TYR A 1 83 ? 14.646 7.209 -9.962 1.00 92.00 83 TYR A O 1
ATOM 670 N N . PHE A 1 84 ? 14.678 5.314 -8.767 1.00 92.44 84 PHE A N 1
ATOM 671 C CA . PHE A 1 84 ? 15.348 4.535 -9.813 1.00 92.44 84 PHE A CA 1
ATOM 672 C C . PHE A 1 84 ? 14.427 4.257 -11.002 1.00 92.44 84 PHE A C 1
ATOM 674 O O . PHE A 1 84 ? 14.913 4.213 -12.128 1.00 92.44 84 PHE A O 1
ATOM 681 N N . ILE A 1 85 ? 13.118 4.111 -10.774 1.00 92.44 85 ILE A N 1
ATOM 682 C CA . ILE A 1 85 ? 12.126 4.076 -11.859 1.00 92.44 85 ILE A CA 1
ATOM 683 C C . ILE A 1 85 ? 12.117 5.425 -12.587 1.00 92.44 85 ILE A C 1
ATOM 685 O O . ILE A 1 85 ? 12.184 5.456 -13.811 1.00 92.44 85 ILE A O 1
ATOM 689 N N . GLY A 1 86 ? 12.108 6.536 -11.841 1.00 91.31 86 GLY A N 1
ATOM 690 C CA . GLY A 1 86 ? 12.207 7.885 -12.408 1.00 91.31 86 GLY A CA 1
ATOM 691 C C . GLY A 1 86 ? 13.439 8.073 -13.298 1.00 91.31 86 GLY A C 1
ATOM 692 O O . GLY A 1 86 ? 13.309 8.542 -14.427 1.00 91.31 86 GLY A O 1
ATOM 693 N N . LEU A 1 87 ? 14.612 7.646 -12.823 1.00 90.81 87 LEU A N 1
ATOM 694 C CA . LEU A 1 87 ? 15.855 7.674 -13.596 1.00 90.81 87 LEU A CA 1
ATOM 695 C C . LEU A 1 87 ? 15.741 6.841 -14.875 1.00 90.81 87 LEU A C 1
ATOM 697 O O . LEU A 1 87 ? 16.078 7.313 -15.953 1.00 90.81 87 LEU A O 1
ATOM 701 N N . ALA A 1 88 ? 15.247 5.611 -14.784 1.00 91.00 88 ALA A N 1
ATOM 702 C CA . ALA A 1 88 ? 15.178 4.738 -15.948 1.00 91.00 88 ALA A CA 1
ATOM 703 C C . ALA A 1 88 ? 14.176 5.208 -17.011 1.00 91.00 88 ALA A C 1
ATOM 705 O O . ALA A 1 88 ? 14.430 5.032 -18.201 1.00 91.00 88 ALA A O 1
ATOM 706 N N . LEU A 1 89 ? 13.085 5.861 -16.597 1.00 88.25 89 LEU A N 1
ATOM 707 C CA . LEU A 1 89 ? 12.182 6.552 -17.518 1.00 88.25 89 LEU A CA 1
ATOM 708 C C . LEU A 1 89 ? 12.887 7.728 -18.217 1.00 88.25 89 LEU A C 1
ATOM 710 O O . LEU A 1 89 ? 12.711 7.899 -19.418 1.00 88.25 89 LEU A O 1
ATOM 714 N N . GLN A 1 90 ? 13.723 8.502 -17.511 1.00 88.81 90 GLN A N 1
ATOM 715 C CA . GLN A 1 90 ? 14.525 9.578 -18.122 1.00 88.81 90 GLN A CA 1
ATOM 716 C C . GLN A 1 90 ? 15.581 9.057 -19.103 1.00 88.81 90 GLN A C 1
ATOM 718 O O . GLN A 1 90 ? 15.848 9.705 -20.111 1.00 88.81 90 GLN A O 1
ATOM 723 N N . LEU A 1 91 ? 16.148 7.878 -18.839 1.00 90.25 91 LEU A N 1
ATOM 724 C CA . LEU A 1 91 ? 17.097 7.203 -19.732 1.00 90.25 91 LEU A CA 1
ATOM 725 C C . LEU A 1 91 ? 16.429 6.559 -20.961 1.00 90.25 91 LEU A C 1
ATOM 727 O O . LEU A 1 91 ? 17.108 5.881 -21.732 1.00 90.25 91 LEU A O 1
ATOM 731 N N . ASN A 1 92 ? 15.116 6.758 -21.145 1.00 83.88 92 ASN A N 1
ATOM 732 C CA . ASN A 1 92 ? 14.329 6.322 -22.303 1.00 83.88 92 ASN A CA 1
ATOM 733 C C . ASN A 1 92 ? 14.563 4.856 -22.689 1.00 83.88 92 ASN A C 1
ATOM 735 O O . ASN A 1 92 ? 14.672 4.525 -23.873 1.00 83.88 92 ASN A O 1
ATOM 739 N N . ALA A 1 93 ? 14.675 3.974 -21.693 1.00 87.56 93 ALA A N 1
ATOM 740 C CA . ALA A 1 93 ? 14.978 2.587 -21.990 1.00 87.56 93 ALA A CA 1
ATOM 741 C C . ALA A 1 93 ? 13.811 1.875 -22.685 1.00 87.56 93 ALA A C 1
ATOM 743 O O . ALA A 1 93 ? 12.646 2.108 -22.341 1.00 87.56 93 ALA A O 1
ATOM 744 N N . GLN A 1 94 ? 14.119 0.999 -23.653 1.00 91.00 94 GLN A N 1
ATOM 745 C CA . GLN A 1 94 ? 13.075 0.276 -24.394 1.00 91.00 94 GLN A CA 1
ATOM 746 C C . GLN A 1 94 ? 12.351 -0.744 -23.511 1.00 91.00 94 GLN A C 1
ATOM 748 O O . GLN A 1 94 ? 11.136 -0.905 -23.628 1.00 91.00 94 GLN A O 1
ATOM 753 N N . VAL A 1 95 ? 13.094 -1.401 -22.617 1.00 95.56 95 VAL A N 1
ATOM 754 C CA . VAL A 1 95 ? 12.581 -2.368 -21.645 1.00 95.56 95 VAL A CA 1
ATOM 755 C C . VAL A 1 95 ? 13.114 -2.051 -20.251 1.00 95.56 95 VAL A C 1
ATOM 757 O O . VAL A 1 95 ? 14.316 -1.893 -20.041 1.00 95.56 95 VAL A O 1
ATOM 760 N N . LEU A 1 96 ? 12.212 -2.015 -19.278 1.00 96.25 96 LEU A N 1
ATOM 761 C CA . LEU A 1 96 ? 12.493 -1.851 -17.859 1.00 96.25 96 LEU A CA 1
ATOM 762 C C . LEU A 1 96 ? 12.100 -3.125 -17.126 1.00 96.25 96 LEU A C 1
ATOM 764 O O . LEU A 1 96 ? 10.948 -3.537 -17.190 1.00 96.25 96 LEU A O 1
ATOM 768 N N . THR A 1 97 ? 13.036 -3.738 -16.408 1.00 97.75 97 THR A N 1
ATOM 769 C CA . THR A 1 97 ? 12.774 -4.890 -15.541 1.00 97.75 97 THR A CA 1
ATOM 770 C C . THR A 1 97 ? 13.242 -4.591 -14.128 1.00 97.75 97 THR A C 1
ATOM 772 O O . THR A 1 97 ? 14.420 -4.312 -13.903 1.00 97.75 97 THR A O 1
ATOM 775 N N . TYR A 1 98 ? 12.328 -4.675 -13.166 1.00 97.44 98 TYR A N 1
ATOM 776 C CA . TYR A 1 98 ? 12.611 -4.338 -11.776 1.00 97.44 98 TYR A CA 1
ATOM 777 C C . TYR A 1 98 ? 12.182 -5.429 -10.809 1.00 97.44 98 TYR A C 1
ATOM 779 O O . TYR A 1 98 ? 11.063 -5.922 -10.902 1.00 97.44 98 TYR A O 1
ATOM 787 N N . VAL A 1 99 ? 13.038 -5.727 -9.833 1.00 97.31 99 VAL A N 1
ATOM 788 C CA . VAL A 1 99 ? 12.670 -6.449 -8.608 1.00 97.31 99 VAL A CA 1
ATOM 789 C C . VAL A 1 99 ? 12.333 -5.415 -7.530 1.00 97.31 99 VAL A C 1
ATOM 791 O O . VAL A 1 99 ? 13.196 -4.636 -7.125 1.00 97.31 99 VAL A O 1
ATOM 794 N N . LEU A 1 100 ? 11.079 -5.372 -7.086 1.00 95.38 100 LEU A N 1
ATOM 795 C CA . LEU A 1 100 ? 10.533 -4.340 -6.197 1.00 95.38 100 LEU A CA 1
ATOM 796 C C . LEU A 1 100 ? 9.797 -4.973 -5.010 1.00 95.38 100 LEU A C 1
ATOM 798 O O . LEU A 1 100 ? 9.344 -6.115 -5.110 1.00 95.38 100 LEU A O 1
ATOM 802 N N . PRO A 1 101 ? 9.614 -4.243 -3.897 1.00 94.31 101 PRO A N 1
ATOM 803 C CA . PRO A 1 101 ? 8.678 -4.677 -2.874 1.00 94.31 101 PRO A CA 1
ATOM 804 C C . PRO A 1 101 ? 7.251 -4.564 -3.417 1.00 94.31 101 PRO A C 1
ATOM 806 O O . PRO A 1 101 ? 6.914 -3.579 -4.080 1.00 94.31 101 PRO A O 1
ATOM 809 N N . ASP A 1 102 ? 6.392 -5.514 -3.057 1.00 93.62 102 ASP A N 1
ATOM 810 C CA . ASP A 1 102 ? 4.963 -5.553 -3.402 1.00 93.62 102 ASP A CA 1
ATOM 811 C C . ASP A 1 102 ? 4.217 -4.229 -3.149 1.00 93.62 102 ASP A C 1
ATOM 813 O O . ASP A 1 102 ? 3.267 -3.895 -3.852 1.00 93.62 102 ASP A O 1
ATOM 817 N N . SER A 1 103 ? 4.695 -3.422 -2.199 1.00 92.31 103 SER A N 1
ATOM 818 C CA . SER A 1 103 ? 4.156 -2.098 -1.885 1.00 92.31 103 SER A CA 1
ATOM 819 C C . SER A 1 103 ? 3.965 -1.156 -3.080 1.00 92.31 103 SER A C 1
ATOM 821 O O . SER A 1 103 ? 3.049 -0.335 -3.024 1.00 92.31 103 SER A O 1
ATOM 823 N N . ILE A 1 104 ? 4.764 -1.269 -4.155 1.00 93.94 104 ILE A N 1
ATOM 824 C CA . ILE A 1 104 ? 4.561 -0.479 -5.384 1.00 93.94 104 ILE A CA 1
ATOM 825 C C . ILE A 1 104 ? 3.178 -0.729 -5.987 1.00 93.94 104 ILE A C 1
ATOM 827 O O . ILE A 1 104 ? 2.585 0.188 -6.545 1.00 93.94 104 ILE A O 1
ATOM 831 N N . MET A 1 105 ? 2.634 -1.937 -5.824 1.00 94.69 105 MET A N 1
ATOM 832 C CA . MET A 1 105 ? 1.350 -2.344 -6.386 1.00 94.69 105 MET A CA 1
ATOM 833 C C . MET A 1 105 ? 0.164 -1.656 -5.703 1.00 94.69 105 MET A C 1
ATOM 835 O O . MET A 1 105 ? -0.825 -1.399 -6.378 1.00 94.69 105 MET A O 1
ATOM 839 N N . THR A 1 106 ? 0.252 -1.331 -4.404 1.00 89.75 106 THR A N 1
ATOM 840 C CA . THR A 1 106 ? -0.927 -0.940 -3.599 1.00 89.75 106 THR A CA 1
ATOM 841 C C . THR A 1 106 ? -0.781 0.332 -2.762 1.00 89.75 106 THR A C 1
ATOM 843 O O . THR A 1 106 ? -1.760 1.052 -2.606 1.00 89.75 106 THR A O 1
ATOM 846 N N . LYS A 1 107 ? 0.403 0.634 -2.206 1.00 89.12 107 LYS A N 1
ATOM 847 C CA . LYS A 1 107 ? 0.592 1.754 -1.257 1.00 89.12 107 LYS A CA 1
ATOM 848 C C . LYS A 1 107 ? 0.580 3.117 -1.967 1.00 89.12 107 LYS A C 1
ATOM 850 O O . LYS A 1 107 ? 0.215 3.205 -3.138 1.00 89.12 107 LYS A O 1
ATOM 855 N N . ASP A 1 108 ? 1.005 4.171 -1.272 1.00 88.44 108 ASP A N 1
ATOM 856 C CA . ASP A 1 108 ? 1.077 5.554 -1.766 1.00 88.44 108 ASP A CA 1
ATOM 857 C C . ASP A 1 108 ? 2.173 5.734 -2.845 1.00 88.44 108 ASP A C 1
ATOM 859 O O . ASP A 1 108 ? 3.240 6.303 -2.610 1.00 88.44 108 ASP A O 1
ATOM 863 N N . TYR A 1 109 ? 1.904 5.141 -4.014 1.00 92.62 109 TYR A N 1
ATOM 864 C CA . TYR A 1 109 ? 2.677 5.172 -5.260 1.00 92.62 109 TYR A CA 1
ATOM 865 C C . TYR A 1 109 ? 1.774 5.461 -6.469 1.00 92.62 109 TYR A C 1
ATOM 867 O O . TYR A 1 109 ? 2.022 4.986 -7.580 1.00 92.62 109 TYR A O 1
ATOM 875 N N . ALA A 1 110 ? 0.678 6.190 -6.252 1.00 93.94 110 ALA A N 1
ATOM 876 C CA . ALA A 1 110 ? -0.346 6.422 -7.262 1.00 93.94 110 ALA A CA 1
ATOM 877 C C . ALA A 1 110 ? 0.219 7.087 -8.526 1.00 93.94 110 ALA A C 1
ATOM 879 O O . ALA A 1 110 ? -0.084 6.653 -9.638 1.00 93.94 110 ALA A O 1
ATOM 880 N N . LYS A 1 111 ? 1.074 8.108 -8.373 1.00 93.00 111 LYS A N 1
ATOM 881 C CA . LYS A 1 111 ? 1.673 8.820 -9.513 1.00 93.00 111 LYS A CA 1
ATOM 882 C C . LYS A 1 111 ? 2.642 7.924 -10.272 1.00 93.00 111 LYS A C 1
ATOM 884 O O . LYS A 1 111 ? 2.613 7.872 -11.496 1.00 93.00 111 LYS A O 1
ATOM 889 N N . THR A 1 112 ? 3.452 7.168 -9.542 1.00 93.94 112 THR A N 1
ATOM 890 C CA . THR A 1 112 ? 4.440 6.236 -10.089 1.00 93.94 112 THR A CA 1
ATOM 891 C C . THR A 1 112 ? 3.747 5.135 -10.887 1.00 93.94 112 THR A C 1
ATOM 893 O O . THR A 1 112 ? 4.133 4.858 -12.021 1.00 93.94 112 THR A O 1
ATOM 896 N N . ARG A 1 113 ? 2.671 4.547 -10.349 1.00 95.38 113 ARG A N 1
ATOM 897 C CA . ARG A 1 113 ? 1.853 3.566 -11.075 1.00 95.38 113 ARG A CA 1
ATOM 898 C C . ARG A 1 113 ? 1.166 4.173 -12.294 1.00 95.38 113 ARG A C 1
ATOM 900 O O . ARG A 1 113 ? 1.157 3.536 -13.344 1.00 95.38 113 ARG A O 1
ATOM 907 N N . ALA A 1 114 ? 0.649 5.399 -12.190 1.00 95.38 114 ALA A N 1
ATOM 908 C CA . ALA A 1 114 ? 0.045 6.103 -13.321 1.00 95.38 114 ALA A CA 1
ATOM 909 C C . ALA A 1 114 ? 1.037 6.286 -14.482 1.00 95.38 114 ALA A C 1
ATOM 911 O O . ALA A 1 114 ? 0.677 6.049 -15.633 1.00 95.38 114 ALA A O 1
ATOM 912 N N . LEU A 1 115 ? 2.289 6.652 -14.180 1.00 93.75 115 LEU A N 1
ATOM 913 C CA . LEU A 1 115 ? 3.361 6.778 -15.174 1.00 93.75 115 LEU A CA 1
ATOM 914 C C . LEU A 1 115 ? 3.723 5.441 -15.826 1.00 93.75 115 LEU A C 1
ATOM 916 O O . LEU A 1 115 ? 4.003 5.397 -17.018 1.00 93.75 115 LEU A O 1
ATOM 920 N N . LEU A 1 116 ? 3.737 4.360 -15.045 1.00 94.38 116 LEU A N 1
ATOM 921 C CA . LEU A 1 116 ? 4.124 3.030 -15.515 1.00 94.38 116 LEU A CA 1
ATOM 922 C C . LEU A 1 116 ? 3.020 2.317 -16.297 1.00 94.38 116 LEU A C 1
ATOM 924 O O . LEU A 1 116 ? 3.322 1.499 -17.162 1.00 94.38 116 LEU A O 1
ATOM 928 N N . ARG A 1 117 ? 1.748 2.608 -16.002 1.00 95.62 117 ARG A N 1
ATOM 929 C CA . ARG A 1 117 ? 0.580 1.913 -16.565 1.00 95.62 117 ARG A CA 1
ATOM 930 C C . ARG A 1 117 ? 0.639 1.719 -18.091 1.00 95.62 117 ARG A C 1
ATOM 932 O O . ARG A 1 117 ? 0.400 0.588 -18.520 1.00 95.62 117 ARG A O 1
ATOM 939 N N . PRO A 1 118 ? 0.953 2.734 -18.924 1.00 94.62 118 PRO A N 1
ATOM 940 C CA . PRO A 1 118 ? 0.982 2.556 -20.379 1.00 94.62 118 PRO A CA 1
ATOM 941 C C . PRO A 1 118 ? 2.004 1.505 -20.824 1.00 94.62 118 PRO A C 1
ATOM 943 O O . PRO A 1 118 ? 1.731 0.716 -21.723 1.00 94.62 118 PRO A O 1
ATOM 946 N N . PHE A 1 119 ? 3.138 1.449 -20.129 1.00 95.00 119 PHE A N 1
ATOM 947 C CA . PHE A 1 119 ? 4.294 0.634 -20.484 1.00 95.00 119 PHE A CA 1
ATOM 948 C C . PHE A 1 119 ? 4.279 -0.751 -19.829 1.00 95.00 119 PHE A C 1
ATOM 950 O O . PHE A 1 119 ? 4.966 -1.649 -20.289 1.00 95.00 119 PHE A O 1
ATOM 957 N N . LEU A 1 120 ? 3.518 -0.953 -18.750 1.00 97.00 120 LEU A N 1
ATOM 958 C CA . LEU A 1 120 ? 3.494 -2.211 -17.996 1.00 97.00 120 LEU A CA 1
ATOM 959 C C . LEU A 1 120 ? 3.035 -3.392 -18.869 1.00 97.00 120 LEU A C 1
ATOM 961 O O . LEU A 1 120 ? 1.909 -3.382 -19.349 1.00 97.00 120 LEU A O 1
ATOM 965 N N . THR A 1 121 ? 3.848 -4.433 -19.024 1.00 97.44 121 THR A N 1
ATOM 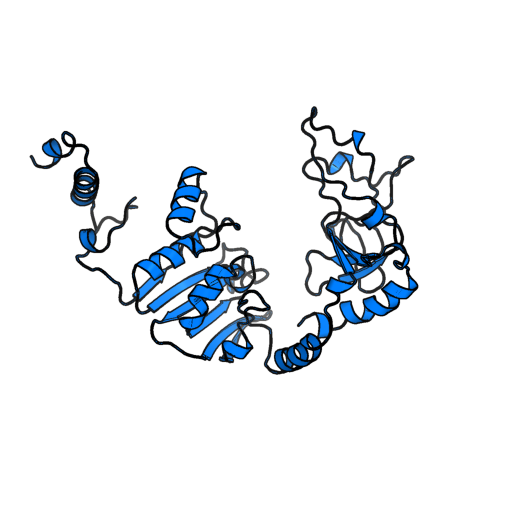966 C CA . THR A 1 121 ? 3.497 -5.624 -19.823 1.00 97.44 121 THR A CA 1
ATOM 967 C C . THR A 1 121 ? 3.432 -6.893 -18.995 1.00 97.44 121 THR A C 1
ATOM 969 O O . THR A 1 121 ? 2.539 -7.711 -19.210 1.00 97.44 121 THR A O 1
ATOM 972 N N . ASN A 1 122 ? 4.303 -7.036 -17.994 1.00 98.00 122 ASN A N 1
ATOM 973 C CA . ASN A 1 122 ? 4.270 -8.167 -17.073 1.00 98.00 122 ASN A CA 1
ATOM 974 C C . ASN A 1 122 ? 4.391 -7.700 -15.626 1.00 98.00 122 ASN A C 1
ATOM 976 O O . ASN A 1 122 ? 5.196 -6.827 -15.294 1.00 98.00 122 ASN A O 1
ATOM 980 N N . LEU A 1 123 ? 3.633 -8.348 -14.748 1.00 98.19 123 LEU A N 1
ATOM 981 C CA . LEU A 1 123 ? 3.775 -8.188 -13.311 1.00 98.19 123 LEU A CA 1
ATOM 982 C C . LEU A 1 123 ? 3.686 -9.551 -12.634 1.00 98.19 123 LEU A C 1
ATOM 984 O O . LEU A 1 123 ? 2.644 -10.207 -12.630 1.00 98.19 123 LEU A O 1
ATOM 988 N N . ASN A 1 124 ? 4.809 -9.962 -12.059 1.00 98.06 124 ASN A N 1
ATOM 989 C CA . ASN A 1 124 ? 4.944 -11.212 -11.335 1.00 98.06 124 ASN A CA 1
ATOM 990 C C . ASN A 1 124 ? 4.986 -10.904 -9.841 1.00 98.06 124 ASN A C 1
ATOM 992 O O . ASN A 1 124 ? 5.867 -10.168 -9.413 1.00 98.06 124 ASN A O 1
ATOM 996 N N . TRP A 1 125 ? 4.096 -11.474 -9.042 1.00 97.75 125 TRP A N 1
ATOM 997 C CA . TRP A 1 125 ? 4.099 -11.333 -7.588 1.00 97.75 125 TRP A CA 1
ATOM 998 C C . TRP A 1 125 ? 4.472 -12.654 -6.919 1.00 97.75 125 TRP A C 1
ATOM 1000 O O . TRP A 1 125 ? 3.900 -13.703 -7.216 1.00 97.75 125 TRP A O 1
ATOM 1010 N N . TYR A 1 126 ? 5.444 -12.588 -6.016 1.00 96.44 126 TYR A N 1
ATOM 1011 C CA . TYR A 1 126 ? 5.973 -13.697 -5.242 1.00 96.44 126 TYR A CA 1
ATOM 1012 C C . TYR A 1 126 ? 5.636 -13.506 -3.768 1.00 96.44 126 TYR A C 1
ATOM 1014 O O . TYR A 1 126 ? 6.109 -12.553 -3.138 1.00 96.44 126 TYR A O 1
ATOM 1022 N N . GLN A 1 127 ? 4.875 -14.452 -3.216 1.00 94.44 127 GLN A N 1
ATOM 1023 C CA . GLN A 1 127 ? 4.722 -14.560 -1.772 1.00 94.44 127 GLN A CA 1
ATOM 1024 C C . GLN A 1 127 ? 6.072 -14.887 -1.139 1.00 94.44 127 GLN A C 1
ATOM 1026 O O . GLN A 1 127 ? 6.796 -15.784 -1.581 1.00 94.44 127 GLN A O 1
ATOM 1031 N N . ASN A 1 128 ? 6.414 -14.145 -0.099 1.00 94.31 128 ASN A N 1
ATOM 1032 C CA . ASN A 1 128 ? 7.688 -14.262 0.592 1.00 94.31 128 ASN A CA 1
ATOM 1033 C C . ASN A 1 128 ? 7.497 -14.072 2.106 1.00 94.31 128 ASN A C 1
ATOM 1035 O O . ASN A 1 128 ? 8.074 -14.818 2.901 1.00 94.31 128 ASN A O 1
ATOM 1039 N N . SER A 1 129 ? 6.611 -13.157 2.514 1.00 90.19 129 SER A N 1
ATOM 1040 C CA . SER A 1 129 ? 6.192 -13.013 3.908 1.00 90.19 129 SER A CA 1
ATOM 1041 C C . SER A 1 129 ? 5.355 -14.218 4.353 1.00 90.19 129 SER A C 1
ATOM 1043 O O . SER A 1 129 ? 4.495 -14.702 3.623 1.00 90.19 129 SER A O 1
ATOM 1045 N N . GLY A 1 130 ? 5.630 -14.758 5.543 1.00 87.69 130 GLY A N 1
ATOM 1046 C CA . GLY A 1 130 ? 4.930 -15.946 6.062 1.00 87.69 130 GLY A CA 1
ATOM 1047 C C . GLY A 1 130 ? 5.251 -17.274 5.351 1.00 87.69 130 GLY A C 1
ATOM 1048 O O . GLY A 1 130 ? 4.730 -18.316 5.745 1.00 87.69 130 GLY A O 1
ATOM 1049 N N . VAL A 1 131 ? 6.137 -17.271 4.350 1.00 92.50 131 VAL A N 1
ATOM 1050 C CA . VAL A 1 131 ? 6.590 -18.472 3.626 1.00 92.50 131 VAL A CA 1
ATOM 1051 C C . VAL A 1 131 ? 7.841 -19.057 4.307 1.00 92.50 131 VAL A C 1
ATOM 1053 O O . VAL A 1 131 ? 8.700 -18.281 4.728 1.00 92.50 131 VAL A O 1
ATOM 1056 N N . PRO A 1 132 ? 8.014 -20.391 4.433 1.00 93.00 132 PRO A N 1
ATOM 1057 C CA . PRO A 1 132 ? 9.252 -20.974 4.957 1.00 93.00 132 PRO A CA 1
ATOM 1058 C C . PRO A 1 132 ? 10.472 -20.650 4.088 1.00 93.00 132 PRO A C 1
ATOM 1060 O O . PRO A 1 132 ? 10.382 -20.712 2.864 1.00 93.00 132 PRO A O 1
ATOM 1063 N N . GLU A 1 133 ? 11.632 -20.411 4.712 1.00 93.94 133 GLU A N 1
ATOM 1064 C CA . GLU A 1 133 ? 12.888 -20.009 4.043 1.00 93.94 133 GLU A CA 1
ATOM 1065 C C . GLU A 1 133 ? 13.213 -20.810 2.777 1.00 93.94 133 GLU A C 1
ATOM 1067 O O . GLU A 1 133 ? 13.544 -20.230 1.750 1.00 93.94 133 GLU A O 1
ATOM 1072 N N . LYS A 1 134 ? 13.054 -22.139 2.813 1.00 92.06 134 LYS A N 1
ATOM 1073 C CA . LYS A 1 134 ? 13.364 -23.023 1.674 1.00 92.06 134 LYS A CA 1
ATOM 1074 C C . LYS A 1 134 ? 12.556 -22.737 0.399 1.00 92.06 134 LYS A C 1
ATOM 1076 O O . LYS A 1 134 ? 12.905 -23.247 -0.659 1.00 92.06 134 LYS A O 1
ATOM 1081 N N . PHE A 1 135 ? 11.454 -21.997 0.512 1.00 91.50 135 PHE A N 1
ATOM 1082 C CA . PHE A 1 135 ? 10.588 -21.609 -0.599 1.00 91.50 135 PHE A CA 1
ATOM 1083 C C . PHE A 1 135 ? 10.648 -20.107 -0.908 1.00 91.50 135 PHE A C 1
ATOM 1085 O O . PHE A 1 135 ? 10.054 -19.677 -1.894 1.00 91.50 135 PHE A O 1
ATOM 1092 N N . ARG A 1 136 ? 11.348 -19.310 -0.089 1.00 92.69 136 ARG A N 1
ATOM 1093 C CA . ARG A 1 136 ? 11.473 -17.865 -0.285 1.00 92.69 136 ARG A CA 1
ATOM 1094 C C . ARG A 1 136 ? 12.441 -17.569 -1.436 1.00 92.69 136 ARG A C 1
ATOM 1096 O O . ARG A 1 136 ? 13.588 -18.015 -1.371 1.00 92.69 136 ARG A O 1
ATOM 1103 N N . PRO A 1 137 ? 12.054 -16.770 -2.448 1.00 89.06 137 PRO A N 1
ATOM 1104 C CA . PRO A 1 137 ? 13.010 -16.264 -3.434 1.00 89.06 137 PRO A CA 1
ATOM 1105 C C . PRO A 1 137 ? 14.050 -15.325 -2.800 1.00 89.06 137 PRO A C 1
ATOM 1107 O O . PRO A 1 137 ? 15.180 -15.256 -3.276 1.00 89.06 137 PRO A O 1
ATOM 1110 N N . PHE A 1 138 ? 13.691 -14.636 -1.708 1.00 92.56 138 PHE A N 1
ATOM 1111 C CA . PHE A 1 138 ? 14.567 -13.719 -0.978 1.00 92.56 138 PHE A CA 1
ATOM 1112 C C . PHE A 1 138 ? 14.503 -14.003 0.532 1.00 92.56 138 PHE A C 1
ATOM 1114 O O . PHE A 1 138 ? 13.684 -13.434 1.252 1.00 92.56 138 PHE A O 1
ATOM 1121 N N . ILE A 1 139 ? 15.387 -14.882 1.022 1.00 94.25 139 ILE A N 1
ATOM 1122 C CA . ILE A 1 139 ? 15.349 -15.407 2.404 1.00 94.25 139 ILE A CA 1
ATOM 1123 C C . ILE A 1 139 ? 15.473 -14.336 3.501 1.00 94.25 139 ILE A C 1
ATOM 1125 O O . ILE A 1 139 ? 14.879 -14.488 4.562 1.00 94.25 139 ILE A O 1
ATOM 1129 N N . TYR A 1 140 ? 16.175 -13.231 3.227 1.00 91.19 140 TYR A N 1
ATOM 1130 C CA . TYR A 1 140 ? 16.407 -12.133 4.180 1.00 91.19 140 TYR A CA 1
ATOM 1131 C C . TYR A 1 140 ? 15.449 -10.947 4.009 1.00 91.19 140 TYR A C 1
ATOM 1133 O O . TYR A 1 140 ? 15.692 -9.864 4.541 1.00 91.19 140 TYR A O 1
ATOM 1141 N N . VAL A 1 141 ? 14.389 -11.122 3.223 1.00 90.38 141 VAL A N 1
ATOM 1142 C CA . VAL A 1 141 ? 13.382 -10.094 2.965 1.00 90.38 141 VAL A CA 1
ATOM 1143 C C . VAL A 1 141 ? 12.082 -10.525 3.637 1.00 90.38 141 VAL A C 1
ATOM 1145 O O . VAL A 1 141 ? 11.610 -11.632 3.416 1.00 90.38 141 VAL A O 1
ATOM 1148 N N . GLU A 1 142 ? 11.489 -9.644 4.443 1.00 88.88 142 GLU A N 1
ATOM 1149 C CA . GLU A 1 142 ? 10.236 -9.916 5.180 1.00 88.88 142 GLU A CA 1
ATOM 1150 C C . GLU A 1 142 ? 8.982 -9.357 4.481 1.00 88.88 142 GLU A C 1
ATOM 1152 O O . GLU A 1 142 ? 7.879 -9.348 5.032 1.00 88.88 142 GLU A O 1
ATOM 1157 N N . HIS A 1 143 ? 9.152 -8.893 3.246 1.00 90.31 143 HIS A N 1
ATOM 1158 C CA . HIS A 1 143 ? 8.094 -8.412 2.367 1.00 90.31 143 HIS A CA 1
ATOM 1159 C C . HIS A 1 143 ? 7.911 -9.355 1.192 1.00 90.31 143 HIS A C 1
ATOM 1161 O O . HIS A 1 143 ? 8.862 -10.018 0.768 1.00 90.31 143 HIS A O 1
ATOM 1167 N N . ASP A 1 144 ? 6.708 -9.352 0.637 1.00 94.50 144 ASP A N 1
ATOM 1168 C CA . ASP A 1 144 ? 6.470 -9.928 -0.672 1.00 94.50 144 ASP A CA 1
ATOM 1169 C C . ASP A 1 144 ? 7.197 -9.131 -1.755 1.00 94.50 144 ASP A C 1
ATOM 1171 O O . ASP A 1 144 ? 7.488 -7.938 -1.617 1.00 94.50 144 ASP A O 1
ATOM 1175 N N . VAL A 1 145 ? 7.514 -9.820 -2.846 1.00 95.69 145 VAL A N 1
ATOM 1176 C CA . VAL A 1 145 ? 8.359 -9.281 -3.910 1.00 95.69 145 VAL A CA 1
ATOM 1177 C C . VAL A 1 145 ? 7.590 -9.308 -5.212 1.00 95.69 145 VAL A C 1
ATOM 1179 O O . VAL A 1 145 ? 6.916 -10.291 -5.511 1.00 95.69 145 VAL A O 1
ATOM 1182 N N . CYS A 1 146 ? 7.706 -8.260 -6.017 1.00 96.75 146 CYS A N 1
ATOM 1183 C CA . CYS A 1 146 ? 7.231 -8.291 -7.387 1.00 96.75 146 CYS A CA 1
ATOM 1184 C C . CYS A 1 146 ? 8.365 -8.077 -8.390 1.00 96.75 146 CYS A C 1
ATOM 1186 O O . CYS A 1 146 ? 9.336 -7.367 -8.132 1.00 96.75 146 CYS A O 1
ATOM 1188 N N . VAL A 1 147 ? 8.237 -8.727 -9.544 1.00 97.94 147 VAL A N 1
ATOM 1189 C CA . VAL A 1 147 ? 9.051 -8.464 -10.725 1.00 97.94 147 VAL A CA 1
ATOM 1190 C C . VAL A 1 147 ? 8.160 -7.797 -11.755 1.00 97.94 147 VAL A C 1
ATOM 1192 O O . VAL A 1 147 ? 7.166 -8.375 -12.191 1.00 97.94 147 VAL A O 1
ATOM 1195 N N . MET A 1 148 ? 8.515 -6.575 -12.120 1.00 97.31 148 MET A N 1
ATOM 1196 C CA . MET A 1 148 ? 7.783 -5.762 -13.079 1.00 97.31 148 MET A CA 1
ATOM 1197 C C . MET A 1 148 ? 8.563 -5.676 -14.382 1.00 97.31 148 MET A C 1
ATOM 1199 O O . MET A 1 148 ? 9.763 -5.413 -14.346 1.00 97.31 148 MET A O 1
ATOM 1203 N N . VAL A 1 149 ? 7.872 -5.844 -15.508 1.00 97.69 149 VAL A N 1
ATOM 1204 C CA . VAL A 1 149 ? 8.398 -5.573 -16.847 1.00 97.69 149 VAL A CA 1
ATOM 1205 C C . VAL A 1 149 ? 7.546 -4.484 -17.484 1.00 97.69 149 VAL A C 1
ATOM 1207 O O . VAL A 1 149 ? 6.319 -4.597 -17.527 1.00 97.69 149 VAL A O 1
ATOM 1210 N N . ALA A 1 150 ? 8.196 -3.427 -17.959 1.00 95.88 150 ALA A N 1
ATOM 1211 C CA . ALA A 1 150 ? 7.572 -2.368 -18.733 1.00 95.88 150 ALA A CA 1
ATOM 1212 C C . ALA A 1 150 ? 8.323 -2.162 -20.054 1.00 95.88 150 ALA A C 1
ATOM 1214 O O . ALA A 1 150 ? 9.552 -2.208 -20.076 1.00 95.88 150 ALA A O 1
ATOM 1215 N N . THR A 1 151 ? 7.600 -1.935 -21.145 1.00 95.19 151 THR A N 1
ATOM 1216 C CA . THR A 1 151 ? 8.149 -1.768 -22.494 1.00 95.19 151 THR A CA 1
ATOM 1217 C C . THR A 1 151 ? 7.620 -0.500 -23.146 1.00 95.19 151 THR A C 1
ATOM 1219 O O . THR A 1 151 ? 6.496 -0.084 -22.880 1.00 95.19 151 THR A O 1
ATOM 1222 N N . GLN A 1 152 ? 8.406 0.101 -24.040 1.00 90.75 152 GLN A N 1
ATOM 1223 C CA . GLN A 1 152 ? 7.951 1.244 -24.848 1.00 90.75 152 GLN A CA 1
ATOM 1224 C C . GLN A 1 152 ? 6.868 0.853 -25.862 1.00 90.75 152 GLN A C 1
ATOM 1226 O O . GLN A 1 152 ? 6.077 1.698 -26.278 1.00 90.75 152 GLN A O 1
ATOM 1231 N N . GLU A 1 153 ? 6.810 -0.426 -26.247 1.00 90.06 153 GLU A N 1
ATOM 1232 C CA . GLU A 1 153 ? 5.672 -0.973 -26.978 1.00 90.06 153 GLU A CA 1
ATOM 1233 C C . GLU A 1 153 ? 4.438 -0.961 -26.072 1.00 90.06 153 GLU A C 1
ATOM 1235 O O . GLU A 1 153 ? 4.416 -1.603 -25.018 1.00 90.06 153 GLU A O 1
ATOM 1240 N N . LEU A 1 154 ? 3.437 -0.177 -26.471 1.00 91.75 154 LEU A N 1
ATOM 1241 C CA . LEU A 1 154 ? 2.206 -0.009 -25.713 1.00 91.75 154 LEU A CA 1
ATOM 1242 C C . LEU A 1 154 ? 1.295 -1.219 -25.909 1.00 91.75 154 LEU A C 1
ATOM 1244 O O . LEU A 1 154 ? 1.129 -1.725 -27.016 1.00 91.75 154 LEU A O 1
ATOM 1248 N N . SER A 1 155 ? 0.652 -1.622 -24.820 1.00 92.88 155 SER A N 1
ATOM 1249 C CA . SER A 1 155 ? -0.373 -2.662 -24.808 1.00 92.88 155 SER A CA 1
ATOM 1250 C C . SER A 1 155 ? -1.525 -2.225 -23.912 1.00 92.88 155 SER A C 1
ATOM 1252 O O . SER A 1 155 ? -1.294 -1.593 -22.878 1.00 92.88 155 SER A O 1
ATOM 1254 N N . ASP A 1 156 ? -2.751 -2.590 -24.273 1.00 96.25 156 ASP A N 1
ATOM 1255 C CA . ASP A 1 156 ? -3.928 -2.424 -23.411 1.00 96.25 156 ASP A CA 1
ATOM 1256 C C . ASP A 1 156 ? -4.045 -3.545 -22.368 1.00 96.25 156 ASP A C 1
ATOM 1258 O O . ASP A 1 156 ? -4.860 -3.470 -21.445 1.00 96.25 156 ASP A O 1
ATOM 1262 N N . GLU A 1 157 ? -3.205 -4.571 -22.484 1.00 96.81 157 GLU A N 1
ATOM 1263 C CA . GLU A 1 157 ? -3.209 -5.765 -21.653 1.00 96.81 157 GLU A CA 1
ATOM 1264 C C . GLU A 1 157 ? -1.936 -5.878 -20.813 1.00 96.81 157 GLU A C 1
ATOM 1266 O O . GLU A 1 157 ? -0.862 -5.390 -21.172 1.00 96.81 157 GLU A O 1
ATOM 1271 N N . VAL A 1 158 ? -2.061 -6.553 -19.676 1.00 97.31 158 VAL A N 1
ATOM 1272 C CA . VAL A 1 158 ? -0.949 -6.916 -18.803 1.00 97.31 158 VAL A CA 1
ATOM 1273 C C . VAL A 1 158 ? -1.019 -8.401 -18.471 1.00 97.31 158 VAL A C 1
ATOM 1275 O O . VAL A 1 158 ? -2.080 -8.941 -18.161 1.00 97.31 158 VAL A O 1
ATOM 1278 N N . HIS A 1 159 ? 0.132 -9.062 -18.522 1.00 98.00 159 HIS A N 1
ATOM 1279 C CA . HIS A 1 159 ? 0.292 -10.445 -18.101 1.00 98.00 159 HIS A CA 1
ATOM 1280 C C . HIS A 1 159 ? 0.590 -10.480 -16.603 1.00 98.00 159 HIS A C 1
ATOM 1282 O O . HIS A 1 159 ? 1.654 -10.043 -16.151 1.00 98.00 159 HIS A O 1
ATOM 1288 N N . TYR A 1 160 ? -0.344 -11.018 -15.831 1.00 97.88 160 TYR A N 1
ATOM 1289 C CA . TYR A 1 160 ? -0.182 -11.220 -14.401 1.00 97.88 160 TYR A CA 1
ATOM 1290 C C . TYR A 1 160 ? 0.250 -12.645 -14.099 1.00 97.88 160 TYR A C 1
ATOM 1292 O O . TYR A 1 160 ? -0.245 -13.611 -14.677 1.00 97.88 160 TYR A O 1
ATOM 1300 N N . CYS A 1 161 ? 1.187 -12.766 -13.163 1.00 98.06 161 CYS A N 1
ATOM 1301 C CA . CYS A 1 161 ? 1.620 -14.041 -12.628 1.00 98.06 161 CYS A CA 1
ATOM 1302 C C . CYS A 1 161 ? 1.722 -13.948 -11.110 1.00 98.06 161 CYS A C 1
ATOM 1304 O O . CYS A 1 161 ? 2.412 -13.082 -10.579 1.00 98.06 161 CYS A O 1
ATOM 1306 N N . ARG A 1 162 ? 1.089 -14.873 -10.397 1.00 96.75 162 ARG A N 1
ATOM 1307 C CA . ARG A 1 162 ? 1.141 -14.963 -8.939 1.00 96.75 162 ARG A CA 1
ATOM 1308 C C . ARG A 1 162 ? 1.743 -16.296 -8.516 1.00 96.75 162 ARG A C 1
ATOM 1310 O O . ARG A 1 162 ? 1.343 -17.345 -9.018 1.00 96.75 162 ARG A O 1
ATOM 1317 N N . TYR A 1 163 ? 2.708 -16.243 -7.608 1.00 96.38 163 TYR A N 1
ATOM 1318 C CA . TYR A 1 163 ? 3.370 -17.407 -7.029 1.00 96.38 163 TYR A CA 1
ATOM 1319 C C . TYR A 1 163 ? 2.912 -17.566 -5.580 1.00 96.38 163 TYR A C 1
ATOM 1321 O O . TYR A 1 163 ? 3.420 -16.894 -4.682 1.00 96.38 163 TYR A O 1
ATOM 1329 N N . ASP A 1 164 ? 1.941 -18.454 -5.378 1.00 93.69 164 ASP A N 1
ATOM 1330 C CA . ASP A 1 164 ? 1.309 -18.710 -4.087 1.00 93.69 164 ASP A CA 1
ATOM 1331 C C . ASP A 1 164 ? 1.993 -19.875 -3.368 1.00 93.69 164 ASP A C 1
ATOM 1333 O O . ASP A 1 164 ? 2.216 -20.942 -3.948 1.00 93.69 164 ASP A O 1
ATOM 1337 N N . TYR A 1 165 ? 2.293 -19.706 -2.085 1.00 93.88 165 TYR A N 1
ATOM 1338 C CA . TYR A 1 165 ? 2.762 -20.785 -1.233 1.00 93.88 165 TYR A CA 1
ATOM 1339 C C . TYR A 1 165 ? 1.588 -21.606 -0.706 1.00 93.88 165 TYR A C 1
ATOM 1341 O O . TYR A 1 165 ? 0.690 -21.105 -0.032 1.00 93.88 165 TYR A O 1
ATOM 1349 N N . ILE A 1 166 ? 1.646 -22.911 -0.950 1.00 92.50 166 ILE A N 1
ATOM 1350 C CA . ILE A 1 166 ? 0.913 -23.902 -0.166 1.00 92.50 166 ILE A CA 1
ATOM 1351 C C . ILE A 1 166 ? 1.923 -24.725 0.637 1.00 92.50 166 ILE A C 1
ATOM 1353 O O . ILE A 1 166 ? 3.054 -24.878 0.179 1.00 92.50 166 ILE A O 1
ATOM 1357 N N . PRO A 1 167 ? 1.554 -25.325 1.787 1.00 91.00 167 PRO A N 1
ATOM 1358 C CA . PRO A 1 167 ? 2.499 -25.959 2.714 1.00 91.00 167 PRO A CA 1
ATOM 1359 C C . PRO A 1 167 ? 3.575 -26.871 2.088 1.00 91.00 167 PRO A C 1
ATOM 1361 O O . PRO A 1 167 ? 4.682 -27.003 2.615 1.00 91.00 167 PRO A O 1
ATOM 1364 N N . THR A 1 168 ? 3.273 -27.480 0.941 1.00 90.50 168 THR A N 1
ATOM 1365 C CA . THR A 1 168 ? 4.142 -28.415 0.226 1.00 90.50 168 THR A CA 1
ATOM 1366 C C . THR A 1 168 ? 4.907 -27.832 -0.967 1.00 90.50 168 THR A C 1
ATOM 1368 O O . THR A 1 168 ? 5.923 -28.419 -1.339 1.00 90.50 168 THR A O 1
ATOM 1371 N N . LYS A 1 169 ? 4.458 -26.734 -1.592 1.00 93.56 169 L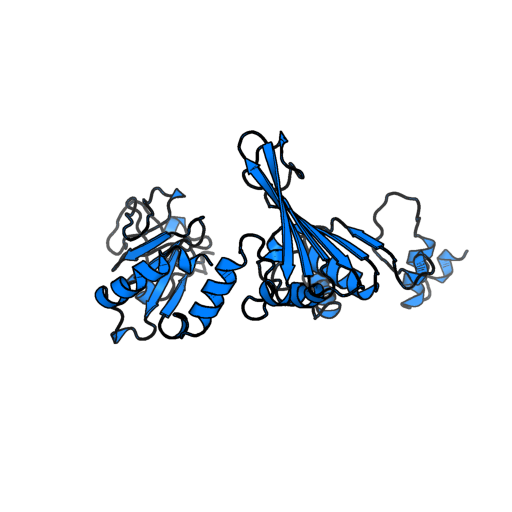YS A N 1
ATOM 1372 C CA . LYS A 1 169 ? 5.033 -26.210 -2.846 1.00 93.56 169 LYS A CA 1
ATOM 1373 C C . LYS A 1 169 ? 4.599 -24.774 -3.154 1.00 93.56 169 LYS A C 1
ATOM 1375 O O . LYS A 1 169 ? 3.639 -24.269 -2.585 1.00 93.56 169 LYS A O 1
ATOM 1380 N N . ILE A 1 170 ? 5.257 -24.168 -4.139 1.00 95.12 170 ILE A N 1
ATOM 1381 C CA . ILE A 1 170 ? 4.778 -22.953 -4.804 1.00 95.12 170 ILE A CA 1
ATOM 1382 C C . ILE A 1 170 ? 3.857 -23.339 -5.969 1.00 95.12 170 ILE A C 1
ATOM 1384 O O . ILE A 1 170 ? 4.173 -24.246 -6.744 1.00 95.12 170 ILE A O 1
ATOM 1388 N N . ILE A 1 171 ? 2.717 -22.662 -6.088 1.00 96.44 171 ILE A N 1
ATOM 1389 C CA . ILE A 1 171 ? 1.786 -22.757 -7.213 1.00 96.44 171 ILE A CA 1
ATOM 1390 C C . ILE A 1 171 ? 1.891 -21.474 -8.031 1.00 96.44 171 ILE A C 1
ATOM 1392 O O . ILE A 1 171 ? 1.825 -20.379 -7.483 1.00 96.44 171 ILE A O 1
ATOM 1396 N N . LYS A 1 172 ? 2.041 -21.626 -9.347 1.00 96.81 172 LYS A N 1
ATOM 1397 C CA . LYS A 1 172 ? 2.015 -20.521 -10.302 1.00 96.81 172 LYS A CA 1
ATOM 1398 C C . LYS A 1 172 ? 0.602 -20.378 -10.866 1.00 96.81 172 LYS A C 1
ATOM 1400 O O . LYS A 1 172 ? 0.078 -21.341 -11.420 1.00 96.81 172 LYS A O 1
ATOM 1405 N N . ASN A 1 173 ? 0.030 -19.187 -10.753 1.00 96.88 173 ASN A N 1
ATOM 1406 C CA . ASN A 1 173 ? -1.220 -18.786 -11.392 1.00 96.88 173 ASN A CA 1
ATOM 1407 C C . ASN A 1 173 ? -0.917 -17.664 -12.387 1.00 96.88 173 ASN A C 1
ATOM 1409 O O . ASN A 1 173 ? -0.233 -16.711 -12.023 1.00 96.88 173 ASN A O 1
ATOM 1413 N N . GLU A 1 174 ? -1.397 -17.764 -13.624 1.00 97.00 174 GLU A N 1
ATOM 1414 C CA . GLU A 1 174 ? -1.124 -16.779 -14.676 1.00 97.00 174 GLU A CA 1
ATOM 1415 C C . GLU A 1 174 ? -2.379 -16.460 -15.485 1.00 97.00 174 GLU A C 1
ATOM 1417 O O . GLU A 1 174 ? -3.203 -17.339 -15.736 1.00 97.00 174 GLU A O 1
ATOM 1422 N N . TRP A 1 175 ? -2.535 -15.191 -15.854 1.00 97.25 175 TRP A N 1
ATOM 1423 C CA . TRP A 1 175 ? -3.649 -14.711 -16.665 1.00 97.25 175 TRP A CA 1
ATOM 1424 C C . TRP A 1 175 ? -3.291 -13.389 -17.346 1.00 97.25 175 TRP A C 1
ATOM 1426 O O . TRP A 1 175 ? -2.291 -12.744 -17.021 1.00 97.25 175 TRP A O 1
ATOM 1436 N N . ILE A 1 176 ? -4.114 -12.996 -18.311 1.00 96.81 176 ILE A N 1
ATOM 1437 C CA . ILE A 1 176 ? -4.027 -11.706 -18.995 1.00 96.81 176 ILE A CA 1
ATOM 1438 C C . ILE A 1 176 ? -5.190 -10.850 -18.507 1.00 96.81 176 ILE A C 1
ATOM 1440 O O . ILE A 1 176 ? -6.303 -11.351 -18.348 1.00 96.81 176 ILE A O 1
ATOM 1444 N N . ALA A 1 177 ? -4.926 -9.575 -18.249 1.00 95.50 177 ALA A N 1
ATOM 1445 C CA . ALA A 1 177 ? -5.916 -8.628 -17.769 1.00 95.50 177 ALA A CA 1
ATOM 1446 C C . ALA A 1 177 ? -5.900 -7.341 -18.599 1.00 95.50 177 ALA A C 1
ATOM 1448 O O . ALA A 1 177 ? -4.837 -6.844 -18.972 1.00 95.50 177 ALA A O 1
ATOM 1449 N N . SER A 1 178 ? -7.078 -6.763 -18.836 1.00 95.62 178 SER A N 1
ATOM 1450 C CA . SER A 1 178 ? -7.195 -5.436 -19.446 1.00 95.62 178 SER A CA 1
ATOM 1451 C C . SER A 1 178 ? -6.804 -4.354 -18.439 1.00 95.62 178 SER A C 1
ATOM 1453 O O . SER A 1 178 ? -7.425 -4.237 -17.382 1.00 95.62 178 SER A O 1
ATOM 1455 N N . LYS A 1 179 ? -5.834 -3.502 -18.787 1.00 95.94 179 LYS A N 1
ATOM 1456 C CA . LYS A 1 179 ? -5.395 -2.371 -17.950 1.00 95.94 179 LYS A CA 1
ATOM 1457 C C . LYS A 1 179 ? -6.503 -1.355 -17.699 1.00 95.94 179 LYS A C 1
ATOM 1459 O O . LYS A 1 179 ? -6.480 -0.660 -16.684 1.00 95.94 179 LYS A O 1
ATOM 1464 N N . GLU A 1 180 ? -7.449 -1.226 -18.625 1.00 94.62 180 GLU A N 1
ATOM 1465 C CA . GLU A 1 180 ? -8.605 -0.338 -18.467 1.00 94.62 180 GLU A CA 1
ATOM 1466 C C . GLU A 1 180 ? -9.565 -0.862 -17.400 1.00 94.62 180 GLU A C 1
ATOM 1468 O O . GLU A 1 180 ? -10.084 -0.097 -16.589 1.00 94.62 180 GLU A O 1
ATOM 1473 N N . VAL A 1 181 ? -9.732 -2.183 -17.338 1.00 93.25 181 VAL A N 1
ATOM 1474 C CA . VAL A 1 181 ? -10.572 -2.829 -16.331 1.00 93.25 181 VAL A CA 1
ATOM 1475 C C . VAL A 1 181 ? -9.859 -2.902 -14.984 1.00 93.25 181 VAL A C 1
ATOM 1477 O O . VAL A 1 181 ? -10.496 -2.629 -13.972 1.00 93.25 181 VAL A O 1
ATOM 1480 N N . THR A 1 182 ? -8.568 -3.235 -14.937 1.00 93.12 182 THR A N 1
ATOM 1481 C CA . THR A 1 182 ? -7.911 -3.597 -13.671 1.00 93.12 182 THR A CA 1
ATOM 1482 C C . THR A 1 182 ? -7.103 -2.479 -13.016 1.00 93.12 182 THR A C 1
ATOM 1484 O O . THR A 1 182 ? -6.999 -2.451 -11.790 1.00 93.12 182 THR A O 1
ATOM 1487 N N . ILE A 1 183 ? -6.589 -1.514 -13.790 1.00 95.44 183 ILE A N 1
ATOM 1488 C CA . ILE A 1 183 ? -5.691 -0.446 -13.317 1.00 95.44 183 ILE A CA 1
ATOM 1489 C C . ILE A 1 183 ? -6.380 0.917 -13.481 1.00 95.44 183 ILE A C 1
ATOM 1491 O O . ILE A 1 183 ? -6.083 1.685 -14.403 1.00 95.44 183 ILE A O 1
ATOM 1495 N N . ARG A 1 184 ? -7.331 1.216 -12.588 1.00 92.62 184 ARG A N 1
ATOM 1496 C CA . ARG A 1 184 ? -8.228 2.380 -12.712 1.00 92.62 184 ARG A CA 1
ATOM 1497 C C . ARG A 1 184 ? -7.763 3.596 -11.894 1.00 92.62 184 ARG A C 1
ATOM 1499 O O . ARG A 1 184 ? -7.330 3.421 -10.753 1.00 92.62 184 ARG A O 1
ATOM 1506 N N . PRO A 1 185 ? -7.967 4.835 -12.388 1.00 94.19 185 PRO A N 1
ATOM 1507 C CA . PRO A 1 185 ? -7.694 6.054 -11.619 1.00 94.19 185 PRO A CA 1
ATOM 1508 C C . PRO A 1 185 ? -8.463 6.134 -10.292 1.00 94.19 185 PRO A C 1
ATOM 1510 O O . PRO A 1 185 ? -7.927 6.623 -9.303 1.00 94.19 185 PRO A O 1
ATOM 1513 N N . ALA A 1 186 ? -9.701 5.624 -10.260 1.00 89.56 186 ALA A N 1
ATOM 1514 C CA . ALA A 1 186 ? -10.554 5.609 -9.066 1.00 89.56 186 ALA A CA 1
ATOM 1515 C C . ALA A 1 186 ? -9.958 4.803 -7.897 1.00 89.56 186 ALA A C 1
ATOM 1517 O O . ALA A 1 186 ? -10.326 5.032 -6.749 1.00 89.56 186 ALA A O 1
ATOM 1518 N N . PHE A 1 187 ? -9.025 3.896 -8.195 1.00 89.94 187 PHE A N 1
ATOM 1519 C CA . PHE A 1 187 ? -8.283 3.099 -7.221 1.00 89.94 187 PHE A CA 1
ATOM 1520 C C . PHE A 1 187 ? -6.800 3.449 -7.250 1.00 89.94 187 PHE A C 1
ATOM 1522 O O . PHE A 1 187 ? -5.962 2.572 -7.084 1.00 89.94 187 PHE A O 1
ATOM 1529 N N . GLU A 1 188 ? -6.459 4.705 -7.556 1.00 94.25 188 GLU A N 1
ATOM 1530 C CA . GLU A 1 188 ? -5.075 5.190 -7.539 1.00 94.25 188 GLU A CA 1
ATOM 1531 C C . GLU A 1 188 ? -4.115 4.316 -8.369 1.00 94.25 188 GLU A C 1
ATOM 1533 O O . GLU A 1 188 ? -2.948 4.114 -8.014 1.00 94.25 188 GLU A O 1
ATOM 1538 N N . TYR A 1 189 ? -4.628 3.763 -9.474 1.00 96.12 189 TYR A N 1
ATOM 1539 C CA . TYR A 1 189 ? -3.905 2.885 -10.392 1.00 96.12 189 TYR A CA 1
ATOM 1540 C C . TYR A 1 189 ? -3.291 1.643 -9.733 1.00 96.12 189 TYR A C 1
ATOM 1542 O O . TYR A 1 189 ? -2.253 1.179 -10.189 1.00 96.12 189 TYR A O 1
ATOM 1550 N N . VAL A 1 190 ? -3.880 1.120 -8.654 1.00 95.38 190 VAL A N 1
ATOM 1551 C CA . VAL A 1 190 ? -3.418 -0.103 -7.977 1.00 95.38 190 VAL A CA 1
ATOM 1552 C C . VAL A 1 190 ? -3.292 -1.280 -8.954 1.00 95.38 190 VAL A C 1
ATOM 1554 O O . VAL A 1 190 ? -4.135 -1.477 -9.827 1.00 95.38 190 VAL A O 1
ATOM 1557 N N . PHE A 1 191 ? -2.241 -2.086 -8.787 1.00 95.56 191 PHE A N 1
ATOM 1558 C CA . PHE A 1 191 ? -2.051 -3.340 -9.517 1.00 95.56 191 PHE A CA 1
ATOM 1559 C C . PHE A 1 191 ? -2.595 -4.502 -8.676 1.00 95.56 191 PHE A C 1
ATOM 1561 O O . PHE A 1 191 ? -1.872 -5.100 -7.879 1.00 95.56 191 PHE A O 1
ATOM 1568 N N . ASN A 1 192 ? -3.892 -4.788 -8.802 1.00 91.62 192 ASN A N 1
ATOM 1569 C CA . ASN A 1 192 ? -4.553 -5.819 -8.003 1.00 91.62 192 ASN A CA 1
ATOM 1570 C C . ASN A 1 192 ? -4.487 -7.190 -8.700 1.00 91.62 192 ASN A C 1
ATOM 1572 O O . ASN A 1 192 ? -5.182 -7.427 -9.682 1.00 91.62 192 ASN A O 1
ATOM 1576 N N . LEU A 1 193 ? -3.659 -8.097 -8.170 1.00 93.69 193 LEU A N 1
ATOM 1577 C CA . LEU A 1 193 ? -3.505 -9.476 -8.663 1.00 93.69 193 LEU A CA 1
ATOM 1578 C C . LEU A 1 193 ? -4.402 -10.488 -7.920 1.00 93.69 193 LEU A C 1
ATOM 1580 O O . LEU A 1 193 ? -4.250 -11.704 -8.068 1.00 93.69 193 LEU A O 1
ATOM 1584 N N . LEU A 1 194 ? -5.289 -10.004 -7.053 1.00 90.62 194 LEU A N 1
A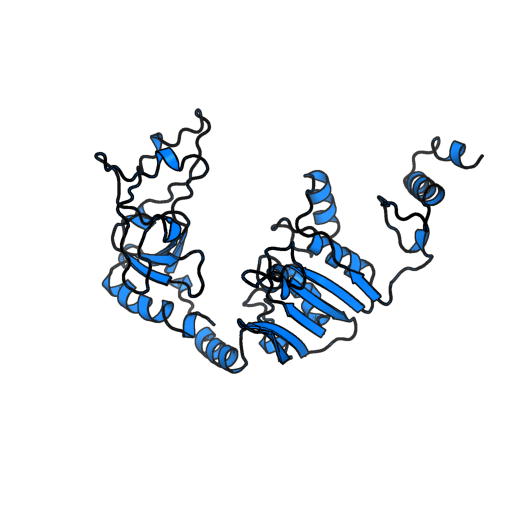TOM 1585 C CA . LEU A 1 194 ? -6.269 -10.821 -6.341 1.00 90.62 194 LEU A CA 1
ATOM 1586 C C . LEU A 1 194 ? -7.659 -10.703 -6.970 1.00 90.62 194 LEU A C 1
ATOM 1588 O O . LEU A 1 194 ? -8.378 -11.697 -6.991 1.00 90.62 194 LEU A O 1
ATOM 1592 N N . ALA A 1 195 ? -8.004 -9.523 -7.493 1.00 89.75 195 ALA A N 1
ATOM 1593 C CA . ALA A 1 195 ? -9.290 -9.270 -8.129 1.00 89.75 195 ALA A CA 1
ATOM 1594 C C . ALA A 1 195 ? -9.434 -10.010 -9.466 1.00 89.75 195 ALA A C 1
ATOM 1596 O O . ALA A 1 195 ? -8.528 -10.040 -10.303 1.00 89.75 195 ALA A O 1
ATOM 1597 N N . THR A 1 196 ? -10.616 -10.572 -9.664 1.00 89.12 196 THR A N 1
ATOM 1598 C CA . THR A 1 196 ? -11.057 -11.280 -10.863 1.00 89.12 196 THR A CA 1
ATOM 1599 C C . THR A 1 196 ? -11.990 -10.409 -11.707 1.00 89.12 196 THR A C 1
ATOM 1601 O O . THR A 1 196 ? -12.505 -9.388 -11.252 1.00 89.12 196 THR A O 1
ATOM 1604 N N . ASP A 1 197 ? -12.281 -10.829 -12.939 1.00 88.38 197 ASP A N 1
ATOM 1605 C CA . ASP A 1 197 ? -13.247 -10.127 -13.796 1.00 88.38 197 ASP A CA 1
ATOM 1606 C C . ASP A 1 197 ? -14.645 -10.028 -13.167 1.00 88.38 197 ASP A C 1
ATOM 1608 O O . ASP A 1 197 ? -15.358 -9.045 -13.380 1.00 88.38 197 ASP A O 1
ATOM 1612 N N . ASP A 1 198 ? -15.060 -11.035 -12.395 1.00 89.50 198 ASP A N 1
ATOM 1613 C CA . ASP A 1 198 ? -16.353 -11.015 -11.710 1.00 89.50 198 ASP A CA 1
ATOM 1614 C C . ASP A 1 198 ? -16.368 -10.009 -10.554 1.00 89.50 198 ASP A C 1
ATOM 1616 O O . ASP A 1 198 ? -17.372 -9.314 -10.375 1.00 89.50 198 ASP A O 1
ATOM 1620 N N . ASP A 1 199 ? -15.242 -9.840 -9.859 1.00 90.81 199 ASP A N 1
ATOM 1621 C CA . ASP A 1 199 ? -15.074 -8.809 -8.832 1.00 90.81 199 ASP A CA 1
ATOM 1622 C C . ASP A 1 199 ? -15.246 -7.413 -9.434 1.00 90.81 199 ASP A C 1
ATOM 1624 O O . ASP A 1 199 ? -16.028 -6.606 -8.926 1.00 90.81 199 ASP A O 1
ATOM 1628 N N . TYR A 1 200 ? -14.624 -7.149 -10.588 1.00 90.50 200 TYR A N 1
ATOM 1629 C CA . TYR A 1 200 ? -14.795 -5.879 -11.296 1.00 90.50 200 TYR A CA 1
ATOM 1630 C C . TYR A 1 200 ? -16.234 -5.659 -11.785 1.00 90.50 200 TYR A C 1
ATOM 1632 O O . TYR A 1 200 ? -16.740 -4.540 -11.694 1.00 90.50 200 TYR A O 1
ATOM 1640 N N . LYS A 1 201 ? -16.948 -6.703 -12.229 1.00 91.19 201 LYS A N 1
ATOM 1641 C CA . LYS A 1 201 ? -18.378 -6.588 -12.594 1.00 91.19 201 LYS A CA 1
ATOM 1642 C C . LYS A 1 201 ? -19.259 -6.256 -11.392 1.00 91.19 201 LYS A C 1
ATOM 1644 O O . LYS A 1 201 ? -20.267 -5.562 -11.545 1.00 91.19 201 LYS A O 1
ATOM 1649 N N . ILE A 1 202 ? -18.941 -6.795 -10.216 1.00 91.00 202 ILE A N 1
ATOM 1650 C CA . ILE A 1 202 ? -19.643 -6.463 -8.973 1.00 91.00 202 ILE A CA 1
ATOM 1651 C C . ILE A 1 202 ? -19.326 -5.015 -8.593 1.00 91.00 202 ILE A C 1
ATOM 1653 O O . ILE A 1 202 ? -20.248 -4.229 -8.371 1.00 91.00 202 ILE A O 1
ATOM 1657 N N . LEU A 1 203 ? -18.051 -4.634 -8.620 1.00 89.12 203 LEU A N 1
ATOM 1658 C CA . LEU A 1 203 ? -17.581 -3.283 -8.331 1.00 89.12 203 LEU A CA 1
ATOM 1659 C C . LEU A 1 203 ? -18.230 -2.229 -9.241 1.00 89.12 203 LEU A C 1
ATOM 1661 O O . LEU A 1 203 ? -18.690 -1.193 -8.764 1.00 89.12 203 LEU A O 1
ATOM 1665 N N . ASP A 1 204 ? -18.388 -2.518 -10.532 1.00 91.00 204 ASP A N 1
ATOM 1666 C CA . ASP A 1 204 ? -19.077 -1.645 -11.495 1.00 91.00 204 ASP A CA 1
ATOM 1667 C C . ASP A 1 204 ? -20.568 -1.454 -11.182 1.00 91.00 204 ASP A C 1
ATOM 1669 O O . ASP A 1 204 ? -21.173 -0.452 -11.567 1.00 91.00 204 ASP A O 1
ATOM 1673 N N . LYS A 1 205 ? -21.201 -2.411 -10.494 1.00 92.25 205 LYS A N 1
ATOM 1674 C CA . LYS A 1 205 ? -22.579 -2.255 -10.009 1.00 92.25 205 LYS A CA 1
ATOM 1675 C C . LYS A 1 205 ? -22.612 -1.425 -8.731 1.00 92.25 205 LYS A C 1
ATOM 1677 O O . LYS A 1 205 ? -23.457 -0.542 -8.622 1.00 92.25 205 LYS A O 1
ATOM 1682 N N . LEU A 1 206 ? -21.695 -1.679 -7.797 1.00 88.75 206 LEU A N 1
ATOM 1683 C CA . LEU A 1 206 ? -21.622 -0.966 -6.517 1.00 88.75 206 LEU A CA 1
ATOM 1684 C C . LEU A 1 206 ? -21.292 0.517 -6.699 1.00 88.75 206 LEU A C 1
ATOM 1686 O O . LEU A 1 206 ? -21.922 1.367 -6.079 1.00 88.75 206 LEU A O 1
ATOM 1690 N N . THR A 1 207 ? -20.359 0.837 -7.596 1.00 88.19 207 THR A N 1
ATOM 1691 C CA . THR A 1 207 ? -19.888 2.211 -7.857 1.00 88.19 207 THR A CA 1
ATOM 1692 C C . THR A 1 207 ? -20.942 3.122 -8.495 1.00 88.19 207 THR A C 1
ATOM 1694 O O . THR A 1 207 ? -20.741 4.332 -8.567 1.00 88.19 207 THR A O 1
ATOM 1697 N N . LYS A 1 208 ? -22.096 2.578 -8.909 1.00 91.44 208 LYS A N 1
ATOM 1698 C CA . LYS A 1 208 ? -23.272 3.357 -9.341 1.00 91.44 208 LYS A CA 1
ATOM 1699 C C . LYS A 1 208 ? -24.064 3.948 -8.174 1.00 91.44 208 LYS A C 1
ATOM 1701 O O . LYS A 1 208 ? -24.966 4.752 -8.404 1.00 91.44 208 LYS A O 1
ATOM 1706 N N . HIS A 1 209 ? -23.768 3.532 -6.947 1.00 90.81 209 HIS A N 1
ATOM 1707 C CA . HIS A 1 209 ? -24.406 4.023 -5.735 1.00 90.81 209 HIS A CA 1
ATOM 1708 C C . HIS A 1 209 ? -23.494 4.997 -4.984 1.00 90.81 209 HIS A C 1
ATOM 1710 O O . HIS A 1 209 ? -22.280 5.032 -5.177 1.00 90.81 209 HIS A O 1
ATOM 1716 N N . GLU A 1 210 ? -24.095 5.797 -4.105 1.00 90.81 210 GLU A N 1
ATOM 1717 C CA . GLU A 1 210 ? -23.352 6.710 -3.241 1.00 90.81 210 GLU A CA 1
ATOM 1718 C C . GLU A 1 210 ? -22.414 5.943 -2.292 1.00 90.81 210 GLU A C 1
ATOM 1720 O O . GLU A 1 210 ? -22.859 5.008 -1.617 1.00 90.81 210 GLU A O 1
ATOM 1725 N N . PRO A 1 211 ? -21.130 6.337 -2.184 1.00 88.31 211 PRO A N 1
ATOM 1726 C CA . PRO A 1 211 ? -20.208 5.684 -1.271 1.00 88.31 211 PRO A CA 1
ATOM 1727 C C . PRO A 1 211 ? -20.583 5.973 0.184 1.00 88.31 211 PRO A C 1
ATOM 1729 O O . PRO A 1 211 ? -20.994 7.081 0.543 1.00 88.31 211 PRO A O 1
ATOM 1732 N N . LEU A 1 212 ? -20.341 4.995 1.063 1.00 88.31 212 LEU A N 1
ATOM 1733 C CA . LEU A 1 212 ? -20.581 5.140 2.503 1.00 88.31 212 LEU A CA 1
ATOM 1734 C C . LEU A 1 212 ? -19.831 6.333 3.110 1.00 88.31 212 LEU A C 1
ATOM 1736 O O . LEU A 1 212 ? -20.311 6.920 4.076 1.00 88.31 212 LEU A O 1
ATOM 1740 N N . SER A 1 213 ? -18.708 6.748 2.516 1.00 90.31 213 SER A N 1
ATOM 1741 C CA . SER A 1 213 ? -17.935 7.926 2.929 1.00 90.31 213 SER A CA 1
ATOM 1742 C C . SER A 1 213 ? -18.723 9.240 2.866 1.00 90.31 213 SER A C 1
ATOM 1744 O O . SER A 1 213 ? -18.331 10.209 3.513 1.00 90.31 213 SER A O 1
ATOM 1746 N N . ILE A 1 214 ? -19.851 9.312 2.149 1.00 93.12 214 ILE A N 1
ATOM 1747 C CA . ILE A 1 214 ? -20.744 10.480 2.191 1.00 93.12 214 ILE A CA 1
ATOM 1748 C C . ILE A 1 214 ? -21.417 10.599 3.561 1.00 93.12 214 ILE A C 1
ATOM 1750 O O . ILE A 1 214 ? -21.540 11.710 4.075 1.00 93.12 214 ILE A O 1
ATOM 1754 N N . LYS A 1 215 ? -21.795 9.474 4.181 1.00 93.25 215 LYS A N 1
ATOM 1755 C CA . LYS A 1 215 ? -22.513 9.437 5.466 1.00 93.25 215 LYS A CA 1
ATOM 1756 C C . LYS A 1 215 ? -21.613 9.133 6.658 1.00 93.25 215 LYS A C 1
ATOM 1758 O O . LYS A 1 215 ? -21.896 9.611 7.753 1.00 93.25 215 LYS A O 1
ATOM 1763 N N . LEU A 1 216 ? -20.548 8.363 6.456 1.00 95.00 216 LEU A N 1
ATOM 1764 C CA . LEU A 1 216 ? -19.644 7.903 7.503 1.00 95.00 216 LEU A CA 1
ATOM 1765 C C . LEU A 1 216 ? -18.358 8.725 7.564 1.00 95.00 216 LEU A C 1
ATOM 1767 O O . LEU A 1 216 ? -17.867 9.242 6.562 1.00 95.00 216 LEU A O 1
ATOM 1771 N N . GLN A 1 217 ? -17.802 8.808 8.763 1.00 95.31 217 GLN A N 1
ATOM 1772 C CA . GLN A 1 217 ? -16.453 9.272 9.056 1.00 95.31 217 GLN A CA 1
ATOM 1773 C C . GLN A 1 217 ? -15.662 8.132 9.694 1.00 95.31 217 GLN A C 1
ATOM 1775 O O . GLN A 1 217 ? -16.235 7.281 10.372 1.00 95.31 217 GLN A O 1
ATOM 1780 N N . CYS A 1 218 ? -14.353 8.132 9.465 1.00 95.56 218 CYS A N 1
ATOM 1781 C CA . CYS A 1 218 ? -13.431 7.118 9.954 1.00 95.56 218 CYS A CA 1
ATOM 1782 C C . CYS A 1 218 ? -12.280 7.815 10.679 1.00 95.56 218 CYS A C 1
ATOM 1784 O O . CYS A 1 218 ? -11.627 8.687 10.101 1.00 95.56 218 CYS A O 1
ATOM 1786 N N . HIS A 1 219 ? -12.046 7.439 11.934 1.00 96.25 219 HIS A N 1
ATOM 1787 C CA . HIS A 1 219 ? -10.981 7.993 12.764 1.00 96.25 219 HIS A CA 1
ATOM 1788 C C . HIS A 1 219 ? -10.140 6.876 13.349 1.00 96.25 219 HIS A C 1
ATOM 1790 O O . HIS A 1 219 ? -10.653 5.892 13.862 1.00 96.25 219 HIS A O 1
ATOM 1796 N N . GLU A 1 220 ? -8.830 7.020 13.295 1.00 96.62 220 GLU A N 1
ATOM 1797 C CA . GLU A 1 220 ? -7.928 6.074 13.940 1.00 96.62 220 GLU A CA 1
ATOM 1798 C C . GLU A 1 220 ? -7.995 6.196 15.465 1.00 96.62 220 GLU A C 1
ATOM 1800 O O . GLU A 1 220 ? -8.144 7.304 15.984 1.00 96.62 220 GLU A O 1
ATOM 1805 N N . GL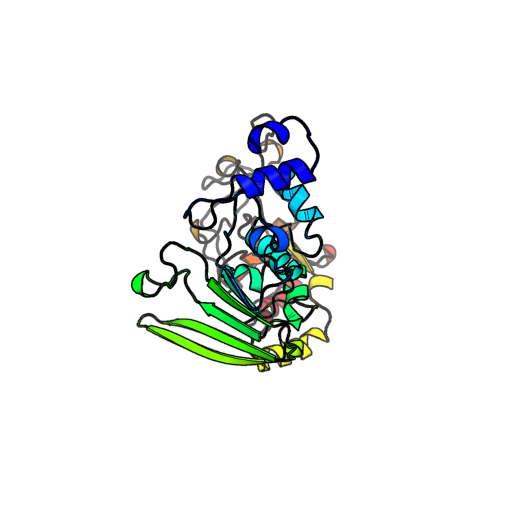Y A 1 221 ? -7.824 5.077 16.172 1.00 97.00 221 GLY A N 1
ATOM 1806 C CA . GLY A 1 221 ? -7.737 5.053 17.629 1.00 97.00 221 GLY A CA 1
ATOM 1807 C C . GLY A 1 221 ? -6.524 5.799 18.206 1.00 97.00 221 GLY A C 1
ATOM 1808 O O . GLY A 1 221 ? -5.806 6.544 17.527 1.00 97.00 221 GLY A O 1
ATOM 1809 N N . ILE A 1 222 ? -6.296 5.603 19.503 1.00 97.50 222 ILE A N 1
ATOM 1810 C CA . ILE A 1 222 ? -5.283 6.326 20.279 1.00 97.50 222 ILE A CA 1
ATOM 1811 C C . ILE A 1 222 ? -3.875 5.977 19.788 1.00 97.50 222 ILE A C 1
ATOM 1813 O O . ILE A 1 222 ? -3.440 4.823 19.866 1.00 97.50 222 ILE A O 1
ATOM 1817 N N . HIS A 1 223 ? -3.118 6.992 19.362 1.00 95.94 223 HIS A N 1
ATOM 1818 C CA . HIS A 1 223 ? -1.679 6.848 19.135 1.00 95.94 223 HIS A CA 1
ATOM 1819 C C . HIS A 1 223 ? -0.927 7.093 20.420 1.00 95.94 223 HIS A C 1
ATOM 1821 O O . HIS A 1 223 ? -0.814 8.231 20.869 1.00 95.94 223 HIS A O 1
ATOM 1827 N N . THR A 1 224 ? -0.346 6.042 20.976 1.00 94.50 224 THR A N 1
ATOM 1828 C CA . THR A 1 224 ? 0.357 6.146 22.254 1.00 94.50 224 THR A CA 1
ATOM 1829 C C . THR A 1 224 ? 1.689 6.877 22.164 1.00 94.50 224 THR A C 1
ATOM 1831 O O . THR A 1 224 ? 2.199 7.275 23.201 1.00 94.50 224 THR A O 1
ATOM 1834 N N . GLY A 1 225 ? 2.284 7.003 20.970 1.00 92.50 225 GLY A N 1
ATOM 1835 C CA . GLY A 1 225 ? 3.657 7.491 20.825 1.00 92.50 225 GLY A CA 1
ATOM 1836 C C . GLY A 1 225 ? 4.601 6.739 21.767 1.00 92.50 225 GLY A C 1
ATOM 1837 O O . GLY A 1 225 ? 4.597 5.504 21.784 1.00 92.50 225 GLY A O 1
ATOM 1838 N N . ASN A 1 226 ? 5.351 7.477 22.585 1.00 93.06 226 ASN A N 1
ATOM 1839 C CA . ASN A 1 226 ? 6.198 6.919 23.645 1.00 93.06 226 ASN A CA 1
ATOM 1840 C C . ASN A 1 226 ? 5.509 6.833 25.023 1.00 93.06 226 ASN A C 1
ATOM 1842 O O . ASN A 1 226 ? 6.130 6.395 25.982 1.00 93.06 226 ASN A O 1
ATOM 1846 N N . SER A 1 227 ? 4.234 7.205 25.131 1.00 94.69 227 SER A N 1
ATOM 1847 C CA . SER A 1 227 ? 3.472 7.278 26.386 1.00 94.69 227 SER A CA 1
ATOM 1848 C C . SER A 1 227 ? 2.583 6.056 26.639 1.00 94.69 227 SER A C 1
ATOM 1850 O O . SER A 1 227 ? 1.604 6.125 27.374 1.00 94.69 227 SER A O 1
ATOM 1852 N N . ARG A 1 228 ? 2.884 4.912 26.023 1.00 94.62 228 ARG A N 1
ATOM 1853 C CA . ARG A 1 228 ? 2.050 3.705 26.131 1.00 94.62 228 ARG A CA 1
ATOM 1854 C C . ARG A 1 228 ? 1.865 3.229 27.570 1.00 94.62 228 ARG A C 1
ATOM 1856 O O . ARG A 1 228 ? 0.732 2.995 27.970 1.00 94.62 228 ARG A O 1
ATOM 1863 N N . ASP A 1 229 ? 2.951 3.122 28.327 1.00 92.44 229 ASP A N 1
ATOM 1864 C CA . ASP A 1 229 ? 2.937 2.509 29.663 1.00 92.44 229 ASP A CA 1
ATOM 1865 C C . ASP A 1 229 ? 2.266 3.395 30.722 1.00 92.44 229 ASP A C 1
ATOM 1867 O O . ASP A 1 229 ? 1.840 2.904 31.764 1.00 92.44 229 ASP A O 1
ATOM 1871 N N . ILE A 1 230 ? 2.146 4.700 30.453 1.00 91.81 230 ILE A N 1
ATOM 1872 C CA . ILE A 1 230 ? 1.400 5.630 31.312 1.00 91.81 230 ILE A CA 1
ATOM 1873 C C . ILE A 1 230 ? -0.079 5.715 30.924 1.00 91.81 230 ILE A C 1
ATOM 1875 O O . ILE A 1 230 ? -0.913 6.015 31.772 1.00 91.81 230 ILE A O 1
ATOM 1879 N N . LEU A 1 231 ? -0.407 5.452 29.654 1.00 94.38 231 LEU A N 1
ATOM 1880 C CA . LEU A 1 231 ? -1.776 5.502 29.152 1.00 94.38 231 LEU A CA 1
ATOM 1881 C C . LEU A 1 231 ? -2.519 4.194 29.403 1.00 94.38 231 LEU A C 1
ATOM 1883 O O . LEU A 1 231 ? -3.679 4.235 29.797 1.00 94.38 231 LEU A O 1
ATOM 1887 N N . PHE A 1 232 ? -1.901 3.042 29.134 1.00 95.81 232 PHE A N 1
ATOM 1888 C CA . PHE A 1 232 ? -2.586 1.749 29.102 1.00 95.81 232 PHE A CA 1
ATOM 1889 C C . PHE A 1 232 ? -2.212 0.882 30.302 1.00 95.81 232 PHE A C 1
ATOM 1891 O O . PHE A 1 232 ? -1.038 0.669 30.591 1.00 95.81 232 PHE A O 1
ATOM 1898 N N . SER A 1 233 ? -3.220 0.334 30.980 1.00 95.19 233 SER A N 1
ATOM 1899 C CA . SER A 1 233 ? -3.046 -0.428 32.219 1.00 95.19 233 SER A CA 1
ATOM 1900 C C . SER A 1 233 ? -4.045 -1.580 32.321 1.00 95.19 233 SER A C 1
ATOM 1902 O O . SER A 1 233 ? -5.174 -1.471 31.848 1.00 95.19 233 SER A O 1
ATOM 1904 N N . LYS A 1 234 ? -3.649 -2.675 32.981 1.00 94.44 234 LYS A N 1
ATOM 1905 C CA . LYS A 1 234 ? -4.582 -3.726 33.437 1.00 94.44 234 LYS A CA 1
ATOM 1906 C C . LYS A 1 234 ? -5.212 -3.419 34.794 1.00 94.44 234 LYS A C 1
ATOM 1908 O O . LYS A 1 234 ? -6.217 -4.014 35.164 1.00 94.44 234 LYS A O 1
ATOM 1913 N N . GLU A 1 235 ? -4.624 -2.496 35.545 1.00 90.38 235 GLU A N 1
ATOM 1914 C CA . GLU A 1 235 ? -5.225 -1.969 36.763 1.00 90.38 235 GLU A CA 1
ATOM 1915 C C . GLU A 1 235 ? -6.204 -0.854 36.410 1.00 90.38 235 GLU A C 1
ATOM 1917 O O . GLU A 1 235 ? -5.856 0.065 35.664 1.00 90.38 235 GLU A O 1
ATOM 1922 N N . THR A 1 236 ? -7.398 -0.899 36.997 1.00 80.06 236 THR A N 1
ATOM 1923 C CA . THR A 1 236 ? -8.366 0.197 36.918 1.00 80.06 236 THR A CA 1
ATOM 1924 C C . THR A 1 236 ? -8.189 1.159 38.091 1.00 80.06 236 THR A C 1
ATOM 1926 O O . THR A 1 236 ? -8.042 0.741 39.242 1.00 80.06 236 THR A O 1
ATOM 1929 N N . LYS A 1 237 ? -8.181 2.464 37.807 1.00 79.88 237 LYS A N 1
ATOM 1930 C CA . LYS A 1 237 ? -8.085 3.537 38.806 1.00 79.88 237 LYS A CA 1
ATOM 1931 C C . LYS A 1 237 ? -9.083 4.626 38.436 1.00 79.88 237 LYS A C 1
ATOM 1933 O O . LYS A 1 237 ? -8.937 5.233 37.389 1.00 79.88 237 LYS A O 1
ATOM 1938 N N . GLY A 1 238 ? -10.075 4.906 39.281 1.00 79.88 238 GLY A N 1
ATOM 1939 C CA . GLY A 1 238 ? -10.993 6.045 39.114 1.00 79.88 238 GLY A CA 1
ATOM 1940 C C . GLY A 1 238 ? -11.485 6.277 37.674 1.00 79.88 238 GLY A C 1
ATOM 1941 O O . GLY A 1 238 ? -12.347 5.555 37.189 1.00 79.88 238 GLY A O 1
ATOM 1942 N N . ASN A 1 239 ? -10.922 7.288 37.003 1.00 81.06 239 ASN A N 1
ATOM 1943 C CA . ASN A 1 239 ? -11.353 7.803 35.695 1.00 81.06 239 ASN A CA 1
ATOM 1944 C C . ASN A 1 239 ? -10.915 6.979 34.468 1.00 81.06 239 ASN A C 1
ATOM 1946 O O . ASN A 1 239 ? -11.158 7.408 33.338 1.00 81.06 239 ASN A O 1
ATOM 1950 N N . PHE A 1 240 ? -10.267 5.831 34.660 1.00 94.06 240 PHE A N 1
ATOM 1951 C CA . PHE A 1 240 ? -9.845 4.972 33.555 1.00 94.06 240 PHE A CA 1
ATOM 1952 C C . PHE A 1 240 ? -11.048 4.445 32.758 1.00 94.06 240 PHE A C 1
ATOM 1954 O O . PHE A 1 240 ? -12.101 4.122 33.313 1.00 94.06 240 PHE A O 1
ATOM 1961 N N . LYS A 1 241 ? -10.885 4.344 31.438 1.00 95.94 241 LYS A N 1
ATOM 1962 C CA . LYS A 1 241 ? -11.918 3.868 30.509 1.00 95.94 241 LYS A CA 1
ATOM 1963 C C . LYS A 1 241 ? -11.561 2.482 29.972 1.00 95.94 241 LYS A C 1
ATOM 1965 O O . LYS A 1 241 ? -10.378 2.233 29.750 1.00 95.94 241 LYS A O 1
ATOM 1970 N N . PRO A 1 242 ? -12.530 1.576 29.754 1.00 96.75 242 PRO A N 1
ATOM 1971 C CA . PRO A 1 242 ? -12.269 0.288 29.111 1.00 96.75 242 PRO A CA 1
ATOM 1972 C C . PRO A 1 242 ? -11.603 0.463 27.740 1.00 96.75 242 PRO A C 1
ATOM 1974 O O . PRO A 1 242 ? -11.951 1.389 27.005 1.00 96.75 242 PRO A O 1
ATOM 1977 N N . LEU A 1 243 ? -10.662 -0.420 27.397 1.00 98.00 243 LEU A N 1
ATOM 1978 C CA . LEU A 1 243 ? -9.829 -0.310 26.200 1.00 98.00 243 LEU A CA 1
ATOM 1979 C C . LEU A 1 243 ? -9.789 -1.624 25.405 1.00 98.00 243 LEU A C 1
ATOM 1981 O O . LEU A 1 243 ? -9.393 -2.663 25.930 1.00 98.00 243 LEU A O 1
ATOM 1985 N N . PHE A 1 244 ? -10.087 -1.537 24.109 1.00 98.25 244 PHE A N 1
ATOM 1986 C CA . PHE A 1 244 ? -9.618 -2.483 23.101 1.00 98.25 244 PHE A CA 1
ATOM 1987 C C . PHE A 1 244 ? -8.177 -2.138 22.726 1.00 98.25 244 PHE A C 1
ATOM 1989 O O . PHE A 1 244 ? -7.897 -1.175 22.004 1.00 98.25 244 PHE A O 1
ATOM 1996 N N . TYR A 1 245 ? -7.235 -2.916 23.243 1.00 97.12 245 TYR A N 1
ATOM 1997 C CA . TYR A 1 245 ? -5.828 -2.747 22.931 1.00 97.12 245 TYR A CA 1
ATOM 1998 C C . TYR A 1 245 ? -5.471 -3.488 21.632 1.00 97.12 245 TYR A C 1
ATOM 2000 O O . TYR A 1 245 ? -4.807 -2.919 20.767 1.00 97.12 245 TYR A O 1
ATOM 2008 N N . GLY A 1 246 ? -5.968 -4.704 21.427 1.00 95.62 246 GLY A N 1
ATOM 2009 C CA . GLY A 1 246 ? -5.761 -5.515 20.227 1.00 95.62 246 GLY A CA 1
ATOM 2010 C C . GLY A 1 246 ? -5.547 -6.994 20.545 1.00 95.62 246 GLY A C 1
ATOM 2011 O O . GLY A 1 246 ? -5.210 -7.360 21.671 1.00 95.62 246 GLY A O 1
ATOM 2012 N N . GLY A 1 247 ? -5.686 -7.855 19.531 1.00 93.44 247 GLY A N 1
ATOM 2013 C CA . GLY A 1 247 ? -5.581 -9.312 19.707 1.00 93.44 247 GLY A CA 1
ATOM 2014 C C . GLY A 1 247 ? -4.244 -9.774 20.299 1.00 93.44 247 GLY A C 1
ATOM 2015 O O . GLY A 1 247 ? -4.214 -10.640 21.167 1.00 93.44 247 GLY A O 1
ATOM 2016 N N . GLY A 1 248 ? -3.133 -9.123 19.933 1.00 92.44 248 GLY A N 1
ATOM 2017 C CA . GLY A 1 248 ? -1.815 -9.409 20.519 1.00 92.44 248 GLY A CA 1
ATOM 2018 C C . GLY A 1 248 ? -1.699 -9.088 22.018 1.00 92.44 248 GLY A C 1
ATOM 2019 O O . GLY A 1 248 ? -0.801 -9.598 22.679 1.00 92.44 248 GLY A O 1
ATOM 2020 N N . ALA A 1 249 ? -2.605 -8.271 22.564 1.00 94.69 249 ALA A N 1
ATOM 2021 C CA . ALA A 1 249 ? -2.685 -7.946 23.988 1.00 94.69 249 ALA A CA 1
ATOM 2022 C C . ALA A 1 249 ? -3.688 -8.829 24.761 1.00 94.69 249 ALA A C 1
ATOM 2024 O O . ALA A 1 249 ? -3.813 -8.675 25.981 1.00 94.69 249 ALA A O 1
ATOM 2025 N N . GLY A 1 250 ? -4.361 -9.755 24.061 1.00 96.19 250 GLY A N 1
ATOM 2026 C CA . GLY A 1 250 ? -5.300 -10.732 24.611 1.00 96.19 250 GLY A CA 1
ATOM 2027 C C . GLY A 1 250 ? -6.769 -10.497 24.257 1.00 96.19 250 GLY A C 1
ATOM 2028 O O . GLY A 1 250 ? -7.600 -11.316 24.645 1.00 96.19 250 GLY A O 1
ATOM 2029 N N . ASP A 1 251 ? -7.117 -9.406 23.565 1.00 97.31 251 ASP A N 1
ATOM 2030 C CA . ASP A 1 251 ? -8.515 -9.134 23.208 1.00 97.31 251 ASP A CA 1
ATOM 2031 C C . ASP A 1 251 ? -9.056 -10.191 22.237 1.00 97.31 251 ASP A C 1
ATOM 2033 O O . ASP A 1 251 ? -8.356 -10.635 21.325 1.00 97.31 251 ASP A O 1
ATOM 2037 N N . THR A 1 252 ? -10.326 -10.559 22.398 1.00 97.19 252 THR A N 1
ATOM 2038 C CA . THR A 1 252 ? -11.019 -11.410 21.426 1.00 97.19 252 THR A CA 1
ATOM 2039 C C . THR A 1 252 ? -11.668 -10.511 20.389 1.00 97.19 252 THR A C 1
ATOM 2041 O O . THR A 1 252 ? -12.639 -9.821 20.700 1.00 97.19 252 THR A O 1
ATOM 2044 N N . ILE A 1 253 ? -11.103 -10.498 19.181 1.00 96.19 253 ILE A N 1
ATOM 2045 C CA . ILE A 1 253 ? -11.559 -9.656 18.076 1.00 96.19 253 ILE A CA 1
ATOM 2046 C C . ILE A 1 253 ? -12.219 -10.526 17.014 1.00 96.19 253 ILE A C 1
ATOM 2048 O O . ILE A 1 253 ? -11.560 -11.375 16.412 1.00 96.19 253 ILE A O 1
ATOM 2052 N N . ASP A 1 254 ? -13.502 -10.290 16.779 1.00 94.81 254 ASP A N 1
ATOM 2053 C CA . ASP A 1 254 ? -14.284 -10.987 15.766 1.00 94.81 254 ASP A CA 1
ATOM 2054 C C . ASP A 1 254 ? -15.308 -10.057 15.110 1.00 94.81 254 ASP A C 1
ATOM 2056 O O . ASP A 1 254 ? -15.501 -8.909 15.524 1.00 94.81 254 ASP A O 1
ATOM 2060 N N . ASP A 1 255 ? -15.954 -10.561 14.066 1.00 94.38 255 ASP A N 1
ATOM 2061 C CA . ASP A 1 255 ? -17.031 -9.862 13.390 1.00 94.38 255 ASP A CA 1
ATOM 2062 C C . ASP A 1 255 ? -18.241 -9.736 14.320 1.00 94.38 255 ASP A C 1
ATOM 2064 O O . ASP A 1 255 ? -18.596 -10.649 15.065 1.00 94.38 255 ASP A O 1
ATOM 2068 N N . TYR A 1 256 ? -18.911 -8.590 14.242 1.00 95.44 256 TYR A N 1
ATOM 2069 C CA . TYR A 1 256 ? -20.101 -8.212 15.004 1.00 95.44 256 TYR A CA 1
ATOM 2070 C C . TYR A 1 256 ? -19.879 -7.973 16.501 1.00 95.44 256 TYR A C 1
ATOM 2072 O O . TYR A 1 256 ? -20.322 -6.936 16.998 1.00 95.44 256 TYR A O 1
ATOM 2080 N N . VAL A 1 257 ? -19.204 -8.883 17.207 1.00 95.19 257 VAL A N 1
ATOM 2081 C CA . VAL A 1 257 ? -19.009 -8.835 18.663 1.00 95.19 257 VAL A CA 1
ATOM 2082 C C . VAL A 1 257 ? -17.553 -9.129 19.011 1.00 95.19 257 VAL A C 1
ATOM 2084 O O . VAL A 1 257 ? -16.992 -10.131 18.587 1.00 95.19 257 VAL A O 1
ATOM 2087 N N . SER A 1 258 ? -16.959 -8.271 19.837 1.00 97.00 258 SER A N 1
ATOM 2088 C CA . SER A 1 258 ? -15.600 -8.431 20.360 1.00 97.00 258 SER A CA 1
ATOM 2089 C C . SER A 1 258 ? -15.569 -8.172 21.864 1.00 97.00 258 SER A C 1
ATOM 2091 O O . SER A 1 258 ? -16.474 -7.546 22.417 1.00 97.00 258 SER A O 1
ATOM 2093 N N . GLN A 1 259 ? -14.536 -8.669 22.543 1.00 97.75 259 GLN A N 1
ATOM 2094 C CA . GLN A 1 259 ? -14.387 -8.559 23.996 1.00 97.75 259 GLN A CA 1
ATOM 2095 C C . GLN A 1 259 ? -12.983 -8.093 24.372 1.00 97.75 259 GLN A C 1
ATOM 2097 O O . GLN A 1 259 ? -11.984 -8.597 23.851 1.00 97.75 259 GLN A O 1
ATOM 2102 N N . THR A 1 260 ? -12.910 -7.134 25.296 1.00 96.62 260 THR A N 1
ATOM 2103 C CA . THR A 1 260 ? -11.630 -6.681 25.844 1.00 96.62 260 THR A CA 1
ATOM 2104 C C . THR A 1 260 ? -11.064 -7.735 26.789 1.00 96.62 260 THR A C 1
ATOM 2106 O O . THR A 1 260 ? -11.787 -8.465 27.465 1.00 96.62 260 THR A O 1
ATOM 2109 N N . SER A 1 261 ? -9.744 -7.772 26.897 1.00 96.75 261 SER A N 1
ATOM 2110 C CA . SER A 1 261 ? -9.013 -8.616 27.844 1.00 96.75 261 SER A CA 1
ATOM 2111 C C . SER A 1 261 ? -8.778 -7.941 29.201 1.00 96.75 261 SER A C 1
ATOM 2113 O O . SER A 1 261 ? -7.890 -8.343 29.958 1.00 96.75 261 SER A O 1
ATOM 2115 N N . GLY A 1 262 ? -9.570 -6.907 29.514 1.00 96.50 262 GLY A N 1
ATOM 2116 C CA . GLY A 1 262 ? -9.476 -6.152 30.765 1.00 96.50 262 GLY A CA 1
ATOM 2117 C C . GLY A 1 262 ? -8.396 -5.068 30.773 1.00 96.50 262 GLY A C 1
ATOM 2118 O O . GLY A 1 262 ? -7.880 -4.735 31.838 1.00 96.50 262 GLY A O 1
ATOM 2119 N N . TRP A 1 263 ? -8.031 -4.529 29.608 1.00 97.56 263 TRP A N 1
ATOM 2120 C CA . TRP A 1 263 ? -7.215 -3.319 29.537 1.00 97.56 263 TRP A CA 1
ATOM 2121 C C . TRP A 1 263 ? -8.064 -2.063 29.716 1.00 97.56 263 TRP A C 1
ATOM 2123 O O . TRP A 1 263 ? -9.244 -2.012 29.361 1.00 97.56 263 TRP A O 1
ATOM 2133 N N . PHE A 1 264 ? -7.414 -1.026 30.227 1.00 97.62 264 PHE A N 1
ATOM 2134 C CA . PHE A 1 264 ? -7.981 0.291 30.438 1.00 97.62 264 PHE A CA 1
ATOM 2135 C C . PHE A 1 264 ? -7.032 1.377 29.933 1.00 97.62 264 PHE A C 1
ATOM 2137 O O . PHE A 1 264 ? -5.819 1.167 29.862 1.00 97.62 264 PHE A O 1
ATOM 2144 N N . VAL A 1 265 ? -7.588 2.547 29.626 1.00 96.75 265 VAL A N 1
ATOM 2145 C CA . VAL A 1 265 ? -6.846 3.758 29.275 1.00 96.75 265 VAL A CA 1
ATOM 2146 C C . VAL A 1 265 ? -7.104 4.889 30.268 1.00 96.75 265 VAL A C 1
ATOM 2148 O O . VAL A 1 265 ? -8.252 5.169 30.617 1.00 96.75 265 VAL A O 1
ATOM 2151 N N . ASP A 1 266 ? -6.040 5.573 30.682 1.00 94.56 266 ASP A N 1
ATOM 2152 C CA . ASP A 1 266 ? -6.121 6.898 31.290 1.00 94.56 266 ASP A CA 1
ATOM 2153 C C . ASP A 1 266 ? -6.234 7.954 30.186 1.00 94.56 266 ASP A C 1
ATOM 2155 O O . ASP A 1 266 ? -5.290 8.198 29.437 1.00 94.56 266 ASP A O 1
ATOM 2159 N N . TYR A 1 267 ? -7.416 8.547 30.037 1.00 93.31 267 TYR A N 1
ATOM 2160 C CA . TYR A 1 267 ? -7.709 9.469 28.935 1.00 93.31 267 TYR A CA 1
ATOM 2161 C C . TYR A 1 267 ? -7.524 10.949 29.316 1.00 93.31 267 TYR A C 1
ATOM 2163 O O . TYR A 1 267 ? -7.945 11.859 28.603 1.00 93.31 267 TYR A O 1
ATOM 2171 N N . ARG A 1 268 ? -6.898 11.215 30.464 1.00 91.56 268 ARG A N 1
ATOM 2172 C CA . ARG A 1 268 ? -6.603 12.568 30.940 1.00 91.56 268 ARG A CA 1
ATOM 2173 C C . ARG A 1 268 ? -5.494 13.204 30.110 1.00 91.56 268 ARG A C 1
ATOM 2175 O O . ARG A 1 268 ? -4.378 12.704 30.072 1.00 91.56 268 ARG A O 1
ATOM 2182 N N . SER A 1 269 ? -5.778 14.324 29.453 1.00 89.62 269 SER A N 1
ATOM 2183 C CA . SER A 1 269 ? -4.806 14.982 28.566 1.00 89.62 269 SER A CA 1
ATOM 2184 C C . SER A 1 269 ? -3.538 15.464 29.282 1.00 89.62 269 SER A C 1
ATOM 2186 O O . SER A 1 269 ? -2.463 15.484 28.689 1.00 89.62 269 SER A O 1
ATOM 2188 N N . GLU A 1 270 ? -3.648 15.806 30.565 1.00 89.94 270 GLU A N 1
ATOM 2189 C CA . GLU A 1 270 ? -2.579 16.359 31.393 1.00 89.94 270 GLU A CA 1
ATOM 2190 C C . GLU A 1 270 ? -1.457 15.363 31.714 1.00 89.94 270 GLU A C 1
ATOM 2192 O O . GLU A 1 270 ? -0.352 15.788 32.040 1.00 89.94 270 GLU A O 1
ATOM 2197 N N . ILE A 1 271 ? -1.700 14.053 31.583 1.00 87.56 271 ILE A N 1
ATOM 2198 C CA . ILE A 1 271 ? -0.653 13.036 31.786 1.00 87.56 271 ILE A CA 1
ATOM 2199 C C . ILE A 1 271 ? 0.276 12.927 30.565 1.00 87.56 271 ILE A C 1
ATOM 2201 O O . ILE A 1 271 ? 1.363 12.359 30.656 1.00 87.56 271 ILE A O 1
ATOM 2205 N N . VAL A 1 272 ? -0.121 13.493 29.418 1.00 89.06 272 VAL A N 1
ATOM 2206 C CA . VAL A 1 272 ? 0.713 13.580 28.213 1.00 89.06 272 VAL A CA 1
ATOM 2207 C C . VAL A 1 272 ? 1.506 14.890 28.255 1.00 89.06 272 VAL A C 1
ATOM 2209 O O . VAL A 1 272 ? 1.141 15.901 27.653 1.00 89.06 272 VAL A O 1
ATOM 2212 N N . SER A 1 273 ? 2.616 14.871 28.991 1.00 86.44 273 SER A N 1
ATOM 2213 C CA . SER A 1 273 ? 3.460 16.046 29.236 1.00 86.44 273 SER A CA 1
ATOM 2214 C C . SER A 1 273 ? 4.632 16.138 28.251 1.00 86.44 273 SER A C 1
ATOM 2216 O O . SER A 1 273 ? 5.642 15.446 28.387 1.00 86.44 273 SER A O 1
ATOM 2218 N N . LYS A 1 274 ? 4.551 17.056 27.275 1.00 80.75 274 LYS A N 1
ATOM 2219 C CA . LYS A 1 274 ? 5.669 17.316 26.341 1.00 80.75 274 LYS A CA 1
ATOM 2220 C C . LYS A 1 274 ? 6.937 17.795 27.050 1.00 80.75 274 LYS A C 1
ATOM 2222 O O . LYS A 1 274 ? 8.033 17.483 26.595 1.00 80.75 274 LYS A O 1
ATOM 2227 N N . SER A 1 275 ? 6.802 18.535 28.152 1.00 84.25 275 SER A N 1
ATOM 2228 C CA . SER A 1 275 ? 7.935 18.977 28.978 1.00 84.25 275 SER A CA 1
ATOM 2229 C C . SER A 1 275 ? 8.686 17.817 29.630 1.00 84.25 275 SER A C 1
ATOM 2231 O O . SER A 1 275 ? 9.872 17.948 29.906 1.00 84.25 275 SER A O 1
ATOM 2233 N N . GLU A 1 276 ? 8.025 16.677 29.822 1.00 84.62 276 GLU A N 1
ATOM 2234 C CA . GLU A 1 276 ? 8.629 15.436 30.322 1.00 84.62 276 GLU A CA 1
ATOM 2235 C C . GLU A 1 276 ? 9.070 14.502 29.181 1.00 84.62 276 GLU A C 1
ATOM 2237 O O . GLU A 1 276 ? 9.432 13.353 29.412 1.00 84.62 276 GLU A O 1
ATOM 2242 N N . GLY A 1 277 ? 9.037 14.980 27.930 1.00 87.62 277 GLY A N 1
ATOM 2243 C CA . GLY A 1 277 ? 9.395 14.197 26.746 1.00 87.62 277 GLY A CA 1
ATOM 2244 C C . GLY A 1 277 ? 8.314 13.217 26.280 1.00 87.62 277 GLY A C 1
ATOM 2245 O O . GLY A 1 277 ? 8.557 12.450 25.348 1.00 87.62 277 GLY A O 1
ATOM 2246 N N . ASN A 1 278 ? 7.124 13.244 26.881 1.00 90.12 278 ASN A N 1
AT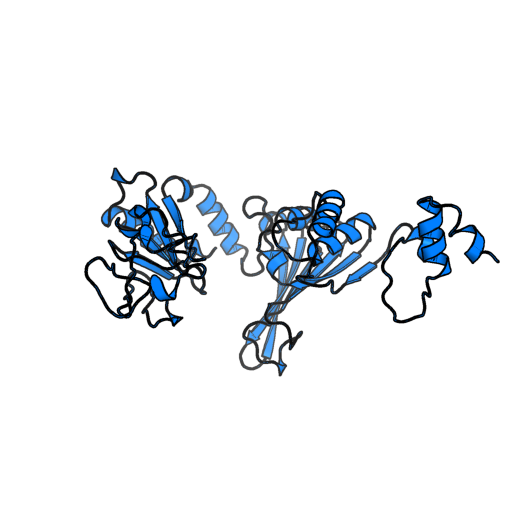OM 2247 C CA . ASN A 1 278 ? 6.009 12.366 26.540 1.00 90.12 278 ASN A CA 1
ATOM 2248 C C . ASN A 1 278 ? 5.170 12.943 25.391 1.00 90.12 278 ASN A C 1
ATOM 2250 O O . ASN A 1 278 ? 4.861 14.137 25.357 1.00 90.12 278 ASN A O 1
ATOM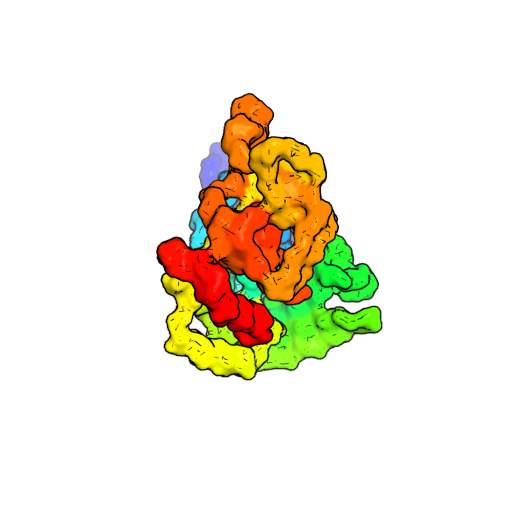 2254 N N . TYR A 1 279 ? 4.768 12.093 24.446 1.00 92.31 279 TYR A N 1
ATOM 2255 C CA . TYR A 1 279 ? 3.816 12.453 23.404 1.00 92.31 279 TYR A CA 1
ATOM 2256 C C . TYR A 1 279 ? 2.891 11.289 23.047 1.00 92.31 279 TYR A C 1
ATOM 2258 O O . TYR A 1 279 ? 3.309 10.148 22.862 1.00 92.31 279 TYR A O 1
ATOM 2266 N N . ALA A 1 280 ? 1.622 11.636 22.868 1.00 93.81 280 ALA A N 1
ATOM 2267 C CA . ALA A 1 280 ? 0.560 10.773 22.381 1.00 93.81 280 ALA A CA 1
ATOM 2268 C C . ALA A 1 280 ? -0.506 11.626 21.678 1.00 93.81 280 ALA A C 1
ATOM 2270 O O . ALA A 1 280 ? -0.564 12.846 21.852 1.00 93.81 280 ALA A O 1
ATOM 2271 N N . SER A 1 281 ? -1.368 10.986 20.892 1.00 94.62 281 SER A N 1
ATOM 2272 C CA . SER A 1 281 ? -2.577 11.592 20.335 1.00 94.62 281 SER A CA 1
ATOM 2273 C C . SER A 1 281 ? -3.784 10.827 20.861 1.00 94.62 281 SER A C 1
ATOM 2275 O O . SER A 1 281 ? -4.089 9.740 20.369 1.00 94.62 281 SER A O 1
ATOM 2277 N N . LEU A 1 282 ? -4.449 11.397 21.873 1.00 91.50 282 LEU A N 1
ATOM 2278 C CA . LEU A 1 282 ? -5.630 10.793 22.494 1.00 91.50 282 LEU A CA 1
ATOM 2279 C C . LEU A 1 282 ? -6.823 10.738 21.535 1.00 91.50 282 LEU A C 1
ATOM 2281 O O . LEU A 1 282 ? -7.553 9.766 21.589 1.00 91.50 282 LEU A O 1
ATOM 2285 N N . ARG A 1 283 ? -6.908 11.666 20.566 1.00 94.62 283 ARG A N 1
ATOM 2286 C CA . ARG A 1 283 ? -8.036 11.881 19.633 1.00 94.62 283 ARG A CA 1
ATOM 2287 C C . ARG A 1 283 ? -9.239 12.573 20.287 1.00 94.62 283 ARG A C 1
ATOM 2289 O O . ARG A 1 283 ? -9.263 12.819 21.490 1.00 94.62 283 ARG A O 1
ATOM 2296 N N . ASP A 1 284 ? -10.207 12.961 19.460 1.00 94.75 284 ASP A N 1
ATOM 2297 C CA . ASP A 1 284 ? -11.495 13.487 19.919 1.00 94.75 284 ASP A CA 1
ATOM 2298 C C . ASP A 1 284 ? -12.263 12.380 20.643 1.00 94.75 284 ASP A C 1
ATOM 2300 O O . ASP A 1 284 ? -12.550 11.345 20.054 1.00 94.75 284 ASP A O 1
ATOM 2304 N N . GLU A 1 285 ? -12.607 12.593 21.912 1.00 95.56 285 GLU A N 1
ATOM 2305 C CA . GLU A 1 285 ? -13.243 11.580 22.759 1.00 95.56 285 GLU A CA 1
ATOM 2306 C C . GLU A 1 285 ? -14.572 11.050 22.190 1.00 95.56 285 GLU A C 1
ATOM 2308 O O . GLU A 1 285 ? -14.931 9.897 22.434 1.00 95.56 285 GLU A O 1
ATOM 2313 N N . ARG A 1 286 ? -15.280 11.844 21.373 1.00 95.50 286 ARG A N 1
ATOM 2314 C CA . ARG A 1 286 ? -16.555 11.455 20.738 1.00 95.50 286 ARG A CA 1
ATOM 2315 C C . ARG A 1 286 ? -16.427 10.243 19.820 1.00 95.50 286 ARG A C 1
ATOM 2317 O O . ARG A 1 286 ? -17.408 9.519 19.631 1.00 95.50 286 ARG A O 1
ATOM 2324 N N . ILE A 1 287 ? -15.231 9.988 19.283 1.00 95.94 287 ILE A N 1
ATOM 2325 C CA . ILE A 1 287 ? -14.987 8.808 18.446 1.00 95.94 287 ILE A CA 1
ATOM 2326 C C . ILE A 1 287 ? -14.987 7.512 19.258 1.00 95.94 287 ILE A C 1
ATOM 2328 O O . ILE A 1 287 ? -15.013 6.441 18.661 1.00 95.94 287 ILE A O 1
ATOM 2332 N N . PHE A 1 288 ? -14.949 7.604 20.592 1.00 97.06 288 PHE A N 1
ATOM 2333 C CA . PHE A 1 288 ? -14.965 6.478 21.521 1.00 97.06 288 PHE A CA 1
ATOM 2334 C C . PHE A 1 288 ? -16.213 6.454 22.399 1.00 97.06 288 PHE A C 1
ATOM 2336 O O . PHE A 1 288 ? -16.731 5.382 22.687 1.00 97.06 288 PHE A O 1
ATOM 2343 N N . SER A 1 289 ? -16.713 7.610 22.828 1.00 95.50 289 SER A N 1
ATOM 2344 C CA . SER A 1 289 ? -17.842 7.679 23.761 1.00 95.50 289 SER A CA 1
ATOM 2345 C C . SER A 1 289 ? -19.215 7.511 23.105 1.00 95.50 289 SER A C 1
ATOM 2347 O O . SER A 1 289 ? -20.182 7.232 23.808 1.00 95.50 289 SER A O 1
ATOM 2349 N N . ASN A 1 290 ? -19.305 7.652 21.779 1.00 96.44 290 ASN A N 1
ATOM 2350 C CA . ASN A 1 290 ? -20.527 7.393 21.017 1.00 96.44 290 ASN A CA 1
ATOM 2351 C C . ASN A 1 290 ? -20.517 5.979 20.396 1.00 96.44 290 ASN A C 1
ATOM 2353 O O . ASN A 1 290 ? -19.435 5.412 20.177 1.00 96.44 290 ASN A O 1
ATOM 2357 N N . PRO A 1 291 ? -21.695 5.444 20.006 1.00 97.75 291 PRO A N 1
ATOM 2358 C CA . PRO A 1 291 ? -21.788 4.223 19.209 1.00 97.75 291 PRO A CA 1
ATOM 2359 C C . PRO A 1 291 ? -20.891 4.279 17.973 1.00 97.75 291 PRO A C 1
ATOM 2361 O O . PRO A 1 291 ? -20.776 5.324 17.331 1.00 97.75 291 PRO A O 1
ATOM 2364 N N . LYS A 1 292 ? -20.223 3.179 17.643 1.00 97.88 292 LYS A N 1
ATOM 2365 C CA . LYS A 1 292 ? -19.280 3.106 16.520 1.00 97.88 292 LYS A CA 1
ATOM 2366 C C . LYS A 1 292 ? -19.102 1.680 16.036 1.00 97.88 292 LYS A C 1
ATOM 2368 O O . LYS A 1 292 ? -19.320 0.727 16.781 1.00 97.88 292 LYS A O 1
ATOM 2373 N N . LEU A 1 293 ? -18.658 1.551 14.795 1.00 97.94 293 LEU A N 1
ATOM 2374 C CA . LEU A 1 293 ? -18.125 0.302 14.275 1.00 97.94 293 LEU A CA 1
ATOM 2375 C C . LEU A 1 293 ? -16.604 0.371 14.353 1.00 97.94 293 LEU A C 1
ATOM 2377 O O . LEU A 1 293 ? -15.995 1.239 13.729 1.00 97.94 293 LEU A O 1
ATOM 2381 N N . TYR A 1 294 ? -15.988 -0.524 15.114 1.00 97.88 294 TYR A N 1
ATOM 2382 C CA . TYR A 1 294 ? -14.543 -0.678 15.081 1.00 97.88 294 TYR A CA 1
ATOM 2383 C C . TYR A 1 294 ? -14.143 -1.579 13.930 1.00 97.88 294 TYR A C 1
ATOM 2385 O O . TYR A 1 294 ? -14.663 -2.681 13.814 1.00 97.88 294 TYR A O 1
ATOM 2393 N N . VAL A 1 295 ? -13.198 -1.116 13.118 1.00 95.75 295 VAL A N 1
ATOM 2394 C CA . VAL A 1 295 ? -12.565 -1.869 12.032 1.00 95.75 295 VAL A CA 1
ATOM 2395 C C . VAL A 1 295 ? -11.110 -2.099 12.413 1.00 95.75 295 VAL A C 1
ATOM 2397 O O . VAL A 1 295 ? -10.416 -1.151 12.786 1.00 95.75 295 VAL A O 1
ATOM 2400 N N . THR A 1 296 ? -10.617 -3.332 12.338 1.00 95.12 296 THR A N 1
ATOM 2401 C CA . THR A 1 296 ? -9.192 -3.592 12.589 1.00 95.12 296 THR A CA 1
ATOM 2402 C C . THR A 1 296 ? -8.314 -2.862 11.575 1.00 95.12 296 THR A C 1
ATOM 2404 O O . THR A 1 296 ? -8.628 -2.772 10.393 1.00 95.12 296 THR A O 1
ATOM 2407 N N . ARG A 1 297 ? -7.180 -2.324 12.025 1.00 91.00 297 ARG A N 1
ATOM 2408 C CA . ARG A 1 297 ? -6.220 -1.644 11.145 1.00 91.00 297 ARG A CA 1
ATOM 2409 C C . ARG A 1 297 ? -5.408 -2.621 10.303 1.00 91.00 297 ARG A C 1
ATOM 2411 O O . ARG A 1 297 ? -5.027 -2.310 9.178 1.00 91.00 297 ARG A O 1
ATOM 2418 N N . THR A 1 298 ? -5.087 -3.766 10.888 1.00 82.88 298 THR A N 1
ATOM 2419 C CA . THR A 1 298 ? -4.326 -4.847 10.267 1.00 82.88 298 THR A CA 1
ATOM 2420 C C . THR A 1 298 ? -5.030 -6.174 10.532 1.00 82.88 298 THR A C 1
ATOM 2422 O O . THR A 1 298 ? -5.800 -6.302 11.485 1.00 82.88 298 THR A O 1
ATOM 2425 N N . GLY A 1 299 ? -4.776 -7.156 9.670 1.00 72.81 299 GLY A N 1
ATOM 2426 C CA . GLY A 1 299 ? -5.442 -8.457 9.692 1.00 72.81 299 GLY A CA 1
ATOM 2427 C C . GLY A 1 299 ? -6.115 -8.755 8.358 1.00 72.81 299 GLY A C 1
ATOM 2428 O O . GLY A 1 299 ? -6.631 -7.853 7.702 1.00 72.81 299 GLY A O 1
ATOM 2429 N N . ASN A 1 300 ? -6.060 -10.018 7.945 1.00 71.19 300 ASN A N 1
ATOM 2430 C CA . ASN A 1 300 ? -6.762 -10.520 6.772 1.00 71.19 300 ASN A CA 1
ATOM 2431 C C . ASN A 1 300 ? -7.547 -11.785 7.181 1.00 71.19 300 ASN A C 1
ATOM 2433 O O . ASN A 1 300 ? -6.904 -12.762 7.580 1.00 71.19 300 ASN A O 1
ATOM 2437 N N . PRO A 1 301 ? -8.893 -11.783 7.126 1.00 80.12 301 PRO A N 1
ATOM 2438 C CA . PRO A 1 301 ? -9.748 -10.648 6.760 1.00 80.12 301 PRO A CA 1
ATOM 2439 C C . PRO A 1 301 ? -9.716 -9.525 7.811 1.00 80.12 301 PRO A C 1
ATOM 2441 O O . PRO A 1 301 ? -9.326 -9.741 8.962 1.00 80.12 301 PRO A O 1
ATOM 2444 N N . LEU A 1 302 ? -10.136 -8.323 7.404 1.00 87.38 302 LEU A N 1
ATOM 2445 C CA . LEU A 1 302 ? -10.473 -7.254 8.347 1.00 87.38 302 LEU A CA 1
ATOM 2446 C C . LEU A 1 302 ? -11.636 -7.716 9.230 1.00 87.38 302 LEU A C 1
ATOM 2448 O O . LEU A 1 302 ? -12.511 -8.441 8.760 1.00 87.38 302 LEU A O 1
ATOM 2452 N N . LYS A 1 303 ? -11.644 -7.286 10.491 1.00 93.44 303 LYS A N 1
ATOM 2453 C CA . LYS A 1 303 ? -12.719 -7.584 11.440 1.00 93.44 303 LYS A CA 1
ATOM 2454 C C . LYS A 1 303 ? -13.468 -6.321 11.801 1.00 93.44 303 LYS A C 1
ATOM 2456 O O . LYS A 1 303 ? -12.826 -5.302 12.082 1.00 93.44 303 LYS A O 1
ATOM 2461 N N . VAL A 1 304 ? -14.801 -6.392 11.801 1.00 95.81 304 VAL A N 1
ATOM 2462 C CA . VAL A 1 304 ? -15.651 -5.242 12.141 1.00 95.81 304 VAL A CA 1
ATOM 2463 C C . VAL A 1 304 ? -16.714 -5.600 13.162 1.00 95.81 304 VAL A C 1
ATOM 2465 O O . VAL A 1 304 ? -17.507 -6.518 12.956 1.00 95.81 304 VAL A O 1
ATOM 2468 N N . PHE A 1 305 ? -16.777 -4.835 14.248 1.00 97.50 305 PHE A N 1
ATOM 2469 C CA . PHE A 1 305 ? -17.727 -5.052 15.339 1.00 97.50 305 PHE A CA 1
ATOM 2470 C C . PHE A 1 305 ? -18.315 -3.744 15.859 1.00 97.50 305 PHE A C 1
ATOM 2472 O O . PHE A 1 305 ? -17.728 -2.673 15.713 1.00 97.50 305 PHE A O 1
ATOM 2479 N N . LEU A 1 306 ? -19.497 -3.840 16.462 1.00 98.06 306 LEU A N 1
ATOM 2480 C CA . LEU A 1 306 ? -20.191 -2.711 17.073 1.00 98.06 306 LEU A CA 1
ATOM 2481 C C . LEU A 1 306 ? -19.725 -2.522 18.518 1.00 98.06 306 LEU A C 1
ATOM 2483 O O . LEU A 1 306 ? -19.625 -3.491 19.267 1.00 98.06 306 LEU A O 1
ATOM 2487 N N . ASP A 1 307 ? -19.494 -1.275 18.917 1.00 98.19 307 ASP A N 1
ATOM 2488 C CA . ASP A 1 307 ? -19.187 -0.910 20.298 1.00 98.19 307 ASP A CA 1
ATOM 2489 C C . ASP A 1 307 ? -19.827 0.435 20.678 1.00 98.19 307 ASP A C 1
ATOM 2491 O O . ASP A 1 307 ? -19.941 1.351 19.861 1.00 98.19 307 ASP A O 1
ATOM 2495 N N . GLU A 1 308 ? -20.231 0.574 21.940 1.00 95.75 308 GLU A N 1
ATOM 2496 C CA . GLU A 1 308 ? -20.991 1.736 22.418 1.00 95.75 308 GLU A CA 1
ATOM 2497 C C . GLU A 1 308 ? -20.165 2.729 23.242 1.00 95.75 308 GLU A C 1
ATOM 2499 O O . GLU A 1 308 ? -20.485 3.912 23.247 1.00 95.75 308 GLU A O 1
ATOM 2504 N N . GLY A 1 309 ? -19.076 2.300 23.889 1.00 94.31 309 GLY A N 1
ATOM 2505 C CA . GLY A 1 309 ? -18.371 3.169 24.844 1.00 94.31 309 GLY A CA 1
ATOM 2506 C C . GLY A 1 309 ? -16.970 2.727 25.262 1.00 94.31 309 GLY A C 1
ATOM 2507 O O . GLY A 1 309 ? -16.391 3.313 26.178 1.00 94.31 309 GLY A O 1
ATOM 2508 N N . THR A 1 310 ? -16.416 1.703 24.621 1.00 97.56 310 THR A N 1
ATOM 2509 C CA . THR A 1 310 ? -15.047 1.237 24.844 1.00 97.56 310 THR A CA 1
ATOM 2510 C C . THR A 1 310 ? -14.090 2.039 23.971 1.00 97.56 310 THR A C 1
ATOM 2512 O O . THR A 1 310 ? -14.369 2.300 22.801 1.00 97.56 310 THR A O 1
ATOM 2515 N N . TYR A 1 311 ? -12.940 2.424 24.516 1.00 98.12 311 TYR A N 1
ATOM 2516 C CA . TYR A 1 311 ? -11.893 3.153 23.799 1.00 98.12 311 TYR A CA 1
ATOM 2517 C C . TYR A 1 311 ? -11.024 2.160 23.034 1.00 98.12 311 TYR A C 1
ATOM 2519 O O . TYR A 1 311 ? -11.050 0.964 23.320 1.00 98.12 311 TYR A O 1
ATOM 2527 N N . ALA A 1 312 ? -10.232 2.628 22.074 1.00 98.00 312 ALA A N 1
ATOM 2528 C CA . ALA A 1 312 ? -9.364 1.741 21.310 1.00 98.00 312 ALA A CA 1
ATOM 2529 C C . ALA A 1 312 ? -7.991 2.348 21.036 1.00 98.00 312 ALA A C 1
ATOM 2531 O O . ALA A 1 312 ? -7.844 3.555 20.826 1.00 98.00 312 ALA A O 1
ATOM 2532 N N . SER A 1 313 ? -6.980 1.483 20.998 1.00 97.81 313 SER A N 1
ATOM 2533 C CA . SER A 1 313 ? -5.659 1.832 20.482 1.00 97.81 313 SER A CA 1
ATOM 2534 C C . SER A 1 313 ? -5.708 2.081 18.967 1.00 97.81 313 SER A C 1
ATOM 2536 O O . SER A 1 313 ? -6.691 1.780 18.288 1.00 97.81 313 SER A O 1
ATOM 2538 N N . ASN A 1 314 ? -4.607 2.568 18.400 1.00 96.25 314 ASN A N 1
ATOM 2539 C CA . ASN A 1 314 ? -4.420 2.712 16.955 1.00 96.25 314 ASN A CA 1
ATOM 2540 C C . ASN A 1 314 ? -4.380 1.382 16.165 1.00 96.25 314 ASN A C 1
ATOM 2542 O O . ASN A 1 314 ? -4.076 1.403 14.970 1.00 96.25 314 ASN A O 1
ATOM 2546 N N . ASN A 1 315 ? -4.680 0.242 16.797 1.00 96.19 315 ASN A N 1
ATOM 2547 C CA . ASN A 1 315 ? -4.963 -1.023 16.115 1.00 96.19 315 ASN A CA 1
ATOM 2548 C C . ASN A 1 315 ? -6.373 -1.068 15.507 1.00 96.19 315 ASN A C 1
ATOM 2550 O O . ASN A 1 315 ? -6.675 -2.002 14.766 1.00 96.19 315 ASN A O 1
ATOM 2554 N N . PHE A 1 316 ? -7.217 -0.073 15.792 1.00 97.44 316 PHE A N 1
ATOM 2555 C CA . PHE A 1 316 ? -8.580 0.015 15.280 1.00 97.44 316 PHE A CA 1
ATOM 2556 C C . PHE A 1 316 ? -8.863 1.389 14.667 1.00 97.44 316 PHE A C 1
ATOM 2558 O O . PHE A 1 316 ? -8.316 2.414 15.086 1.00 97.44 316 PHE A O 1
ATOM 2565 N N . PHE A 1 317 ? -9.767 1.399 13.696 1.00 96.88 317 PHE A N 1
ATOM 2566 C CA . PHE A 1 317 ? -10.450 2.579 13.191 1.00 96.88 317 PHE A CA 1
ATOM 2567 C C . PHE A 1 317 ? -11.881 2.610 13.731 1.00 96.88 317 PHE A C 1
ATOM 2569 O O . PHE A 1 317 ? -12.564 1.593 13.718 1.00 96.88 317 PHE A O 1
ATOM 2576 N N . SER A 1 318 ? -12.336 3.770 14.190 1.00 97.38 318 SER A N 1
ATOM 2577 C CA . SER A 1 318 ? -13.708 4.046 14.612 1.00 97.38 318 SER A CA 1
ATOM 2578 C C . SER A 1 318 ? -14.497 4.634 13.445 1.00 97.38 318 SER A C 1
ATOM 2580 O O . SER A 1 318 ? -14.173 5.719 12.952 1.00 97.38 318 SER A O 1
ATOM 2582 N N . LEU A 1 319 ? -15.518 3.907 12.991 1.00 97.12 319 LEU A N 1
ATOM 2583 C CA . LEU A 1 319 ? -16.466 4.346 11.972 1.00 97.12 319 LEU A CA 1
ATOM 2584 C C . LEU A 1 319 ? -17.765 4.802 12.633 1.00 97.12 319 LEU A C 1
ATOM 2586 O O . LEU A 1 319 ? -18.391 4.060 13.392 1.00 97.12 319 LEU A O 1
ATOM 2590 N N . GLN A 1 320 ? -18.187 6.018 12.302 1.00 97.25 320 GLN A N 1
ATOM 2591 C CA . GLN A 1 320 ? -19.384 6.666 12.842 1.00 97.25 320 GLN A CA 1
ATOM 2592 C C . GLN A 1 320 ? -20.106 7.446 11.748 1.00 97.25 320 GLN A C 1
ATOM 2594 O O . GLN A 1 320 ? -19.508 7.796 10.731 1.00 97.25 320 GLN A O 1
ATOM 2599 N N . LEU A 1 321 ? -21.378 7.780 11.955 1.00 96.69 321 LEU A N 1
ATOM 2600 C CA . LEU A 1 321 ? -22.062 8.749 11.102 1.00 96.69 321 LEU A CA 1
ATOM 2601 C C . LEU A 1 321 ? -21.442 10.143 11.286 1.00 96.69 321 LEU A C 1
ATOM 2603 O O . LEU A 1 321 ? -21.101 10.557 12.394 1.00 96.69 321 LEU A O 1
ATOM 2607 N N . LYS A 1 322 ? -21.288 10.883 10.183 1.00 95.75 322 LYS A N 1
ATOM 2608 C CA . LYS A 1 322 ? -20.835 12.286 10.183 1.00 95.75 322 LYS A CA 1
ATOM 2609 C C . LYS A 1 322 ? -21.799 13.183 10.955 1.00 95.75 322 LYS A C 1
ATOM 2611 O O . LYS A 1 322 ? -21.378 14.068 11.695 1.00 95.75 322 LYS A O 1
ATOM 2616 N N . ASP A 1 323 ? -23.094 12.942 10.772 1.00 95.25 323 ASP A N 1
ATOM 2617 C CA . ASP A 1 323 ? -24.160 13.575 11.538 1.00 95.25 323 ASP A CA 1
ATOM 2618 C C . ASP A 1 323 ? -24.334 12.827 12.865 1.00 95.25 323 ASP A C 1
ATOM 2620 O O . ASP A 1 323 ? -25.088 11.857 12.958 1.00 95.25 323 ASP A O 1
ATOM 2624 N N . TYR A 1 324 ? -23.610 13.278 13.893 1.00 92.81 324 TYR A N 1
ATOM 2625 C CA . TYR A 1 324 ? -23.644 12.671 15.226 1.00 92.81 324 TYR A CA 1
ATOM 2626 C C . TYR A 1 324 ? -25.054 12.604 15.831 1.00 92.81 324 TYR A C 1
ATOM 2628 O O . TYR A 1 324 ? -25.308 11.718 16.640 1.00 92.81 324 TYR A O 1
ATOM 2636 N N . SER A 1 325 ? -25.987 13.479 15.429 1.00 93.56 325 SER A N 1
ATOM 2637 C CA . SER A 1 325 ? -27.371 13.439 15.931 1.00 93.56 325 SER A CA 1
ATOM 2638 C C . SER A 1 325 ? -28.134 12.182 15.499 1.00 93.56 325 SER A C 1
ATOM 2640 O O . SER A 1 325 ? -29.111 11.802 16.138 1.00 93.56 325 SER A O 1
ATOM 2642 N N . LYS A 1 326 ? -27.663 11.518 14.436 1.00 94.44 326 LYS A N 1
ATOM 2643 C CA . LYS A 1 326 ? -28.212 10.267 13.897 1.00 94.44 326 LYS A CA 1
ATOM 2644 C C . LYS A 1 326 ? -27.351 9.051 14.231 1.00 94.44 326 LYS A C 1
ATOM 2646 O O . LYS A 1 326 ? -27.682 7.944 13.828 1.00 94.44 326 LYS A O 1
ATOM 2651 N N . ASN A 1 327 ? -26.229 9.237 14.925 1.00 95.94 327 ASN A N 1
ATOM 2652 C CA . ASN A 1 327 ? -25.277 8.172 15.207 1.00 95.94 327 ASN A CA 1
ATOM 2653 C C . ASN A 1 327 ? -25.772 7.266 16.345 1.00 95.94 327 ASN A C 1
ATOM 2655 O O . ASN A 1 327 ? -25.369 7.430 17.497 1.00 95.94 327 ASN A O 1
ATOM 2659 N N . SER A 1 328 ? -26.650 6.318 16.008 1.00 96.38 328 SER A N 1
ATOM 2660 C CA . SER A 1 328 ? -27.229 5.354 16.945 1.00 96.38 328 SER A CA 1
ATOM 2661 C C . SER A 1 328 ? -26.813 3.912 16.646 1.00 96.38 328 SER A C 1
ATOM 2663 O O . SER A 1 328 ? -26.362 3.572 15.550 1.00 96.38 328 SER A O 1
ATOM 2665 N N . VAL A 1 329 ? -26.989 3.045 17.643 1.00 97.12 329 VAL A N 1
ATOM 2666 C CA . VAL A 1 329 ? -26.770 1.595 17.543 1.00 97.12 329 VAL A CA 1
ATOM 2667 C C . VAL A 1 329 ? -27.629 0.985 16.431 1.00 97.12 329 VAL A C 1
ATOM 2669 O O . VAL A 1 329 ? -27.156 0.124 15.693 1.00 97.12 329 VAL A O 1
ATOM 2672 N N . GLU A 1 330 ? -28.878 1.428 16.288 1.00 96.81 330 GLU A N 1
ATOM 2673 C CA . GLU A 1 330 ? -29.826 0.943 15.281 1.00 96.81 330 GLU A CA 1
ATOM 2674 C C . GLU A 1 330 ? -29.345 1.254 13.863 1.00 96.81 330 GLU A C 1
ATOM 2676 O O . GLU A 1 330 ? -29.294 0.352 13.029 1.00 96.81 330 GLU A O 1
ATOM 2681 N N . GLU A 1 331 ? -28.927 2.495 13.603 1.00 95.56 331 GLU A N 1
ATOM 2682 C CA . GLU A 1 331 ? -28.394 2.901 12.298 1.00 95.56 331 GLU A CA 1
ATOM 2683 C C . GLU A 1 331 ? -27.110 2.134 11.957 1.00 95.56 331 GLU A C 1
ATOM 2685 O O . GLU A 1 331 ? -26.957 1.606 10.854 1.00 95.56 331 GLU A O 1
ATOM 2690 N N . LEU A 1 332 ? -26.192 1.989 12.918 1.00 96.38 332 LEU A N 1
ATOM 2691 C CA . LEU A 1 332 ? -24.942 1.259 12.697 1.00 96.38 332 LEU A CA 1
ATOM 2692 C C . LEU A 1 332 ? -25.166 -0.244 12.475 1.00 96.38 332 LEU A C 1
ATOM 2694 O O . LEU A 1 332 ? -24.444 -0.853 11.684 1.00 96.38 332 LEU A O 1
ATOM 2698 N N . LYS A 1 333 ? -26.191 -0.845 13.094 1.00 95.88 333 LYS A N 1
ATOM 2699 C CA . LYS A 1 333 ? -26.591 -2.240 12.836 1.00 95.88 333 LYS A CA 1
ATOM 2700 C C . LYS A 1 333 ? -27.079 -2.468 11.407 1.00 95.88 333 LYS A C 1
ATOM 2702 O O . LYS A 1 333 ? -26.934 -3.582 10.912 1.00 95.88 333 LYS A O 1
ATOM 2707 N N . LEU A 1 334 ? -27.620 -1.450 10.736 1.00 93.69 334 LEU A N 1
ATOM 2708 C CA . LEU A 1 334 ? -27.980 -1.550 9.318 1.00 93.69 334 LEU A CA 1
ATOM 2709 C C . LEU A 1 334 ? -26.744 -1.551 8.414 1.00 93.69 334 LEU A C 1
ATOM 2711 O O . LEU A 1 334 ? -26.778 -2.152 7.347 1.00 93.69 334 LEU A O 1
ATOM 2715 N N . ILE A 1 335 ? -25.659 -0.900 8.837 1.00 93.06 335 ILE A N 1
ATOM 2716 C CA . ILE A 1 335 ? -24.425 -0.733 8.057 1.00 93.06 335 ILE A CA 1
ATOM 2717 C C . ILE A 1 335 ? -23.466 -1.910 8.263 1.00 93.06 335 ILE A C 1
ATOM 2719 O O . ILE A 1 335 ? -22.838 -2.378 7.314 1.00 93.06 335 ILE A O 1
ATOM 2723 N N . LEU A 1 336 ? -23.362 -2.405 9.495 1.00 94.44 336 LEU A N 1
ATOM 2724 C CA . LEU A 1 336 ? -22.406 -3.433 9.902 1.00 94.44 336 LEU A CA 1
ATOM 2725 C C . LEU A 1 336 ? -22.399 -4.688 9.000 1.00 94.44 336 LEU A C 1
ATOM 2727 O O . LEU A 1 336 ? -21.310 -5.078 8.574 1.00 94.44 336 LEU A O 1
ATOM 2731 N N . PRO A 1 337 ? -23.546 -5.293 8.620 1.00 91.88 337 PRO A N 1
ATOM 2732 C CA . PRO A 1 337 ? -23.551 -6.455 7.732 1.00 91.88 337 PRO A CA 1
ATOM 2733 C C . PRO A 1 337 ? -22.981 -6.166 6.342 1.00 91.88 337 PRO A C 1
ATOM 2735 O O . PRO A 1 337 ? -22.392 -7.057 5.739 1.00 91.88 337 PRO A O 1
ATOM 2738 N N . PHE A 1 338 ? -23.128 -4.938 5.828 1.00 87.88 338 PHE A N 1
ATOM 2739 C CA . PHE A 1 338 ? -22.544 -4.562 4.539 1.00 87.88 338 PHE A CA 1
ATOM 2740 C C . PHE A 1 338 ? -21.021 -4.492 4.630 1.00 87.88 338 PHE A C 1
ATOM 2742 O O . PHE A 1 338 ? -20.346 -5.015 3.747 1.00 87.88 338 PHE A O 1
ATOM 2749 N N . ILE A 1 339 ? -20.480 -3.914 5.708 1.00 88.75 339 ILE A N 1
ATOM 2750 C CA . ILE A 1 339 ? -19.025 -3.804 5.891 1.00 88.75 339 ILE A CA 1
ATOM 2751 C C . ILE A 1 339 ? -18.388 -5.186 6.101 1.00 88.75 339 ILE A C 1
ATOM 2753 O O . ILE A 1 339 ? -17.333 -5.453 5.531 1.00 88.75 339 ILE A O 1
ATOM 2757 N N . ASN A 1 340 ? -19.048 -6.073 6.852 1.00 90.06 340 ASN A N 1
ATOM 2758 C CA . ASN A 1 340 ? -18.607 -7.459 7.062 1.00 90.06 340 ASN A CA 1
ATOM 2759 C C . ASN A 1 340 ? -18.910 -8.396 5.884 1.00 90.06 340 ASN A C 1
ATOM 2761 O O . ASN A 1 340 ? -18.551 -9.575 5.920 1.00 90.06 340 ASN A O 1
ATOM 2765 N N . SER A 1 341 ? -19.603 -7.921 4.849 1.00 86.44 341 SER A N 1
ATOM 2766 C CA . SER A 1 341 ? -19.898 -8.756 3.691 1.00 86.44 341 SER A CA 1
ATOM 2767 C C . SER A 1 341 ? -18.635 -9.014 2.869 1.00 86.44 341 SER A C 1
ATOM 2769 O O . SER A 1 341 ? -17.769 -8.152 2.734 1.00 86.44 341 SER A O 1
ATOM 2771 N N . GLN A 1 342 ? -18.580 -10.181 2.224 1.00 71.38 342 GLN A N 1
ATOM 2772 C CA . GLN A 1 342 ? -17.533 -10.529 1.250 1.00 71.38 342 GLN A CA 1
ATOM 2773 C C . GLN A 1 342 ? -17.443 -9.515 0.093 1.00 71.38 342 GLN A C 1
ATOM 2775 O O . GLN A 1 342 ? -16.408 -9.389 -0.545 1.00 71.38 342 GLN A O 1
ATOM 2780 N N . VAL A 1 343 ? -18.522 -8.767 -0.155 1.00 67.31 343 VAL A N 1
ATOM 2781 C CA . VAL A 1 343 ? -18.625 -7.767 -1.223 1.00 67.31 343 VAL A CA 1
ATOM 2782 C C . VAL A 1 343 ? -17.815 -6.501 -0.914 1.00 67.31 343 VAL A C 1
ATOM 2784 O O . VAL A 1 343 ? -17.399 -5.812 -1.835 1.00 67.31 343 VAL A O 1
ATOM 2787 N N . ASN A 1 344 ? -17.557 -6.200 0.362 1.00 55.72 344 ASN A N 1
ATOM 2788 C CA . ASN A 1 344 ? -16.737 -5.057 0.781 1.00 55.72 344 ASN A CA 1
ATOM 2789 C C . ASN A 1 344 ? -15.221 -5.360 0.774 1.00 55.72 344 ASN A C 1
ATOM 2791 O O . ASN A 1 344 ? -14.415 -4.505 1.127 1.00 55.72 344 ASN A O 1
ATOM 2795 N N . ILE A 1 345 ? -14.836 -6.593 0.425 1.00 51.06 345 ILE A N 1
ATOM 2796 C CA . ILE A 1 345 ? -13.439 -7.053 0.329 1.00 51.06 345 ILE A CA 1
ATOM 2797 C C . ILE A 1 345 ? -12.910 -6.907 -1.119 1.00 51.06 345 ILE A C 1
ATOM 2799 O O . ILE A 1 345 ? -11.735 -7.165 -1.379 1.00 51.06 345 ILE A O 1
ATOM 2803 N N . LEU A 1 346 ? -13.772 -6.473 -2.047 1.00 37.62 346 LEU A N 1
ATOM 2804 C CA . LEU A 1 346 ? -13.452 -6.143 -3.440 1.00 37.62 346 LEU A CA 1
ATOM 2805 C C . LEU A 1 346 ? -12.847 -4.742 -3.546 1.00 37.62 346 LEU A C 1
ATOM 2807 O O . LEU A 1 346 ? -11.874 -4.587 -4.321 1.00 37.62 346 LEU A O 1
#

Foldseek 3Di:
DVQVVLVVDPDPVSVVVNLLVPDDPPDPDDRPDDDCCSPPVDLAAQEDADADAFQDDDDPVRLVVLCVQQVLWDRPDRTPVRSVLSVNVNRVYQKYKYKAFLCCQAPRGLSSLVVQLFFWAEKEKEDAAPDDQVQHPDNPDNTIIMITMGGPPGDQKHKYWYFDDDPPHTDIDIDIDGQPQQQDVVRSRHRDPPDDPVLSVLVVVVVVDDDCVVFKDKAFAKFQPVPDVVFKDLDDDPPWFAEDEDVVVPWAFAAADTGGPRMTTDLDPVSQDVVVVGDIDRDDQCLAQAWWWKWAPDDVPIHIYIDGHHGYHRRIMTMFTPPSVPTDPVVVVVVRCVCVDPSVVD

Radius of gyration: 25.97 Å; chains: 1; bounding box: 80×54×66 Å

Sequence (346 aa):
MALKNVDEYKGAASELYNSLTRWKPFEHSMVGWFDAEWMFGIDKFDVIISNPPWGAKLTADEKMILKSTYPSIDSSTPNSFAYFIGLALQLNAQVLTYVLPDSIMTKDYAKTRALLRPFLTNLNWYQNSGVPEKFRPFIYVEHDVCVMVATQELSDEVHYCRYDYIPTKIIKNEWIASKEVTIRPAFEYVFNLLATDDDYKILDKLTKHEPLSIKLQCHEGIHTGNSRDILFSKETKGNFKPLFYGGGAGDTIDDYVSQTSGWFVDYRSEIVSKSEGNYASLRDERIFSNPKLYVTRTGNPLKVFLDEGTYASNNFFSLQLKDYSKNSVEELKLILPFINSQVNIL

Secondary structure (DSSP, 8-state):
-HHHHHTTS-SHHHHHHHHHHH--TTS-S--S---HHHHHS-S--SEEEE-PPSS----HHHHHHHHHH-TTS--SS--THHHHHHHHHHTT-SEEEEEEETHHHHSS-HHHHHHHTTTEEEEEEE--TTS-GGG-SSTT--S-EEEEEEESS--SEEEEEEEEEETTEEEEEEEEEEHHHHS-GGGTT---SS--HHHHHHHHHHTTSPPGGGTEEEEE-BB-TT-HHHHEESS--TT-EEEE--GGGT-B--SB--B--SEEE---GGG--GGGT---B---THHHHS-EEEEESS-SS--EEEESS-EEBTTEEEEEESSGGG--HHHHHHHHHHHTSGGGG-

pLDDT: mean 89.84, std 10.64, range [37.62, 98.25]